Protein AF-A0A1J0RC90-F1 (afdb_monomer)

Organism: NCBI:txid5691

InterPro domains:
  IPR025932 Trypanosome variant surface glycoprotein, B-type, N-terminal domain [PF13206] (17-180)

Sequence (298 aa):
MCGATGSHVFEGQFCKDTTGTSDATKTTTCAKAKNGISIGMDIVCMCTANTHDKCATGASDYTGGSTTIKADAIKAFTNECPGAGAEIELTTAIDEALTAARTAIVYDGTGGADKKIIGKAAGNSCAAATDWCVDYSDYYNKEKGFDQIPWVAHLLEIAKLYKEYTKHLAEKAVIKSQLEALRDRVRIEYTRARPEKNYCQHRHKEKQHLPQKVAAKKMSATNTMSEKTTALKRDAIMMQPLQMAKNVNLKQEQKTQQQQQEMELQEEQQQKNEKIRKRMCVKMIANGKVKHDNIPVL

Radius of gyration: 38.34 Å; Cα contacts (8 Å, |Δi|>4): 286; chains: 1; bounding box: 129×39×102 Å

Mean predicted aligned error: 18.37 Å

Secondary structure (DSSP, 8-state):
---SSTTS-EETTEE--STT-TT-BHHHHT-GGGTTS-HHHHHHHHH--SSS-SS-TT-GGGTT--SBPPTTHHHHHHHTSPPP-S---HHHHHHHHHHHHHHH-EEE-TTSS-EEEEEE-SSS-S-STT-EEEE-GGG-SSS--GGGSHHHHHHHHHHHHHHHHHHHHHHHHHHHHHHHHHHHHHHHHHHS---------------------------------SSTTTTHHHHHHHHHHHHHHHHHHHHHHHHHHHHHHHHHHHHHHHHHHHHHHHHHHHHHHHHHTS--S-----

Solvent-accessible surface area (backbone atoms only — not comparable to full-atom values): 17467 Å² total; per-residue (Å²): 93,43,13,96,55,90,70,26,29,76,52,95,89,44,48,40,44,36,66,93,48,54,70,40,39,39,44,69,67,35,23,64,94,49,42,43,46,20,50,47,58,37,48,44,29,32,27,41,13,44,71,30,48,66,70,68,97,68,34,70,88,30,56,68,21,35,59,46,42,52,55,45,39,36,56,41,54,54,71,61,47,79,74,82,72,81,96,64,60,68,52,59,52,50,54,52,51,52,51,52,53,58,68,54,45,37,79,48,60,92,62,85,49,87,32,37,30,37,76,45,55,92,58,91,52,31,30,52,50,80,13,22,12,36,45,50,38,92,33,51,55,100,90,39,41,77,66,60,28,54,33,46,37,52,50,55,50,50,39,50,53,49,55,54,50,54,50,51,52,53,52,49,54,53,51,52,54,51,50,52,54,48,53,52,51,51,52,50,63,71,69,49,84,72,81,81,79,81,85,80,83,82,88,76,90,81,85,87,83,85,81,91,83,91,84,89,84,82,88,77,91,80,88,86,91,85,72,70,79,67,55,65,58,54,61,60,63,64,54,54,62,59,54,52,53,51,53,51,50,53,54,50,52,52,52,50,52,53,54,49,53,54,49,53,54,50,51,54,50,50,54,50,52,51,53,50,52,52,51,52,54,53,53,52,57,63,60,69,72,72,83,89,80,86,80,82,91,126

pLDDT: mean 72.59, std 19.31, range [28.39, 94.94]

Foldseek 3Di:
DFAPDDQFPDDDPFTRWCVVVAFAFLLRLQPQVNFLRGPLSQLLLQQAAQQAGDDDPFLPVRGRGDRTQHTCSSVSSVVPPDDDDDDDDLLVVLVVVLVVVQVQQDFDCPEPDRWGKHFDDPYDGSNDRHHRMHTPVVQDDPVGDSCSRRVNVVSVVVSVVVVVVVVVVVVVVVV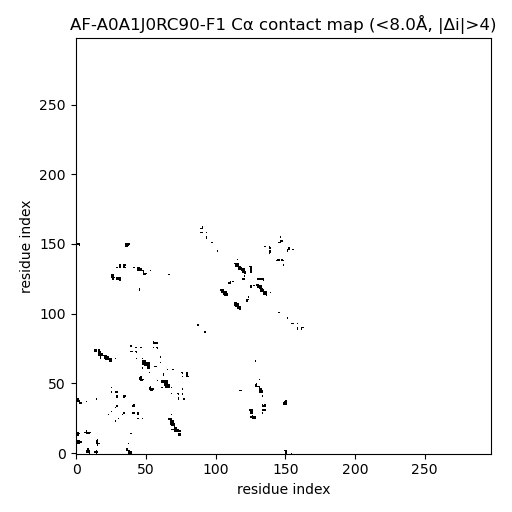VVVVVVVVVVVVCVVPDDDPDPPPDPDDDDDDDDDDDDDDDDDDDDDDDDDPPPVPVVVVVVVPVVVVVVVVVVVVVVVVVVVVVVVVVVVVVVVVVVVVVVVVVVVVVVVVVVPDDDDDDDD

Structure (mmCIF, N/CA/C/O backbone):
data_AF-A0A1J0RC90-F1
#
_entry.id   AF-A0A1J0RC90-F1
#
loop_
_atom_site.group_PDB
_atom_site.id
_atom_site.type_symbol
_atom_site.label_atom_id
_atom_site.label_alt_id
_atom_site.label_comp_id
_atom_site.label_asym_id
_atom_site.label_entity_id
_atom_site.label_seq_id
_atom_site.pdbx_PDB_ins_code
_atom_site.Cartn_x
_atom_site.Cartn_y
_atom_site.Cartn_z
_atom_site.occupancy
_atom_site.B_iso_or_equiv
_atom_site.auth_seq_id
_atom_site.auth_comp_id
_atom_site.auth_asym_id
_atom_site.auth_atom_id
_atom_site.pdbx_PDB_model_num
ATOM 1 N N . MET A 1 1 ? -0.798 -2.573 2.617 1.00 60.41 1 MET A N 1
ATOM 2 C CA . MET A 1 1 ? 0.478 -2.469 1.869 1.00 60.41 1 MET A CA 1
ATOM 3 C C . MET A 1 1 ? 0.677 -3.682 0.978 1.00 60.41 1 MET A C 1
ATOM 5 O O . MET A 1 1 ? 0.887 -3.542 -0.217 1.00 60.41 1 MET A O 1
ATOM 9 N N . CYS A 1 2 ? 0.550 -4.869 1.546 1.00 75.56 2 CYS A N 1
ATOM 10 C CA . CYS A 1 2 ? 0.731 -6.125 0.835 1.00 75.56 2 CYS A CA 1
ATOM 11 C C . CYS A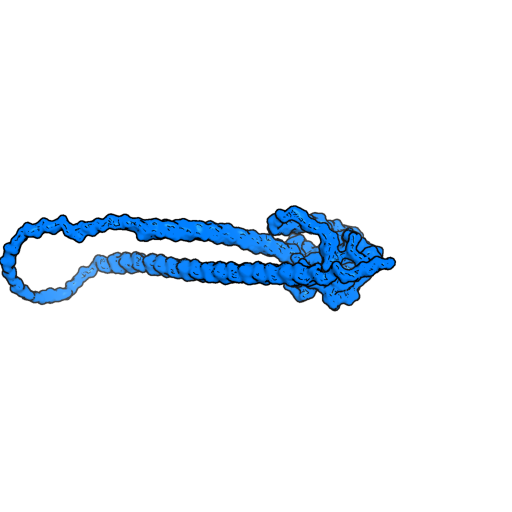 1 2 ? -0.522 -6.481 0.022 1.00 75.56 2 CYS A C 1
ATOM 13 O O . CYS A 1 2 ? -1.620 -6.043 0.369 1.00 75.56 2 CYS A O 1
ATOM 15 N N . GLY A 1 3 ? -0.350 -7.220 -1.071 1.00 65.56 3 GLY A N 1
ATOM 16 C CA . GLY A 1 3 ? -1.455 -7.683 -1.906 1.00 65.56 3 GLY A CA 1
ATOM 17 C C . GLY A 1 3 ? -2.304 -8.739 -1.194 1.00 65.56 3 GLY A C 1
ATOM 18 O O . GLY A 1 3 ? -1.825 -9.460 -0.319 1.00 65.56 3 GLY A O 1
ATOM 19 N N . ALA A 1 4 ? -3.575 -8.851 -1.578 1.00 63.28 4 ALA A N 1
ATOM 20 C CA . ALA A 1 4 ? -4.544 -9.700 -0.881 1.00 63.28 4 ALA A CA 1
ATOM 21 C C . ALA A 1 4 ? -4.377 -11.216 -1.100 1.00 63.28 4 ALA A C 1
ATOM 23 O O . ALA A 1 4 ? -5.029 -11.996 -0.410 1.00 63.28 4 ALA A O 1
ATOM 24 N N . THR A 1 5 ? -3.544 -11.668 -2.047 1.00 61.66 5 THR A N 1
ATOM 25 C CA . THR A 1 5 ? -3.442 -13.099 -2.388 1.00 61.66 5 THR A CA 1
ATOM 26 C C . THR A 1 5 ? -2.007 -13.589 -2.599 1.00 61.66 5 THR A C 1
ATOM 28 O O . THR A 1 5 ? -1.161 -12.892 -3.160 1.00 61.66 5 THR A O 1
ATOM 31 N N . GLY A 1 6 ? -1.763 -14.828 -2.144 1.00 66.06 6 GLY A N 1
ATOM 32 C CA . GLY A 1 6 ? -0.668 -15.738 -2.513 1.00 66.06 6 GLY A CA 1
ATOM 33 C C . GLY A 1 6 ? 0.766 -15.203 -2.446 1.00 66.06 6 GLY A C 1
ATOM 34 O O . GLY A 1 6 ? 1.529 -15.540 -1.538 1.00 66.06 6 GLY A O 1
ATOM 35 N N . SER A 1 7 ? 1.160 -14.450 -3.471 1.00 65.81 7 SER A N 1
ATOM 36 C CA . SER A 1 7 ? 2.552 -14.077 -3.754 1.00 65.81 7 SER A CA 1
ATOM 37 C C . SER A 1 7 ? 2.988 -12.766 -3.110 1.00 65.81 7 SER A C 1
ATOM 39 O O . SER A 1 7 ? 4.178 -12.487 -3.089 1.00 65.81 7 SER A O 1
ATOM 41 N N . HIS A 1 8 ? 2.053 -11.973 -2.581 1.00 69.50 8 HIS A N 1
ATOM 42 C CA . HIS A 1 8 ? 2.354 -10.637 -2.056 1.00 69.50 8 HIS A CA 1
ATOM 43 C C . HIS A 1 8 ? 1.667 -10.347 -0.721 1.00 69.50 8 HIS A C 1
ATOM 45 O O . HIS A 1 8 ? 1.461 -9.181 -0.412 1.00 69.50 8 HIS A O 1
ATOM 51 N N . VAL A 1 9 ? 1.276 -11.376 0.038 1.00 76.31 9 VAL A N 1
ATOM 52 C CA . VAL A 1 9 ? 0.610 -11.253 1.352 1.00 76.31 9 VAL A CA 1
ATOM 53 C C . VAL A 1 9 ? 1.536 -10.657 2.412 1.00 76.31 9 VAL A C 1
ATOM 55 O O . VAL A 1 9 ? 2.730 -10.549 2.195 1.00 76.31 9 VAL A O 1
ATOM 58 N N . PHE A 1 10 ? 1.019 -10.240 3.563 1.00 75.19 10 PHE A N 1
ATOM 59 C CA . PHE A 1 10 ? 1.863 -9.750 4.658 1.00 75.19 10 PHE A CA 1
ATOM 60 C C . PHE A 1 10 ? 2.590 -10.906 5.370 1.00 75.19 10 PHE A C 1
ATOM 62 O O . PHE A 1 10 ? 1.945 -11.866 5.790 1.00 75.19 10 PHE A O 1
ATOM 69 N N . GLU A 1 11 ? 3.910 -10.799 5.542 1.00 73.81 11 GLU A N 1
ATOM 70 C CA . GLU A 1 11 ? 4.769 -11.766 6.238 1.00 73.81 11 GLU A CA 1
ATOM 71 C C . GLU A 1 11 ? 5.552 -11.063 7.362 1.00 73.81 11 GLU A C 1
ATOM 73 O O . GLU A 1 11 ? 6.689 -10.611 7.215 1.00 73.81 11 GLU A O 1
ATOM 78 N N . GLY A 1 12 ? 4.916 -10.962 8.531 1.00 72.88 12 GLY A N 1
ATOM 79 C CA . GLY A 1 12 ? 5.549 -10.484 9.761 1.00 72.88 12 GLY A CA 1
ATOM 80 C C . GLY A 1 12 ? 5.740 -8.970 9.819 1.00 72.88 12 GLY A C 1
ATOM 81 O O . GLY A 1 12 ? 4.979 -8.300 10.504 1.00 72.88 12 GLY A O 1
ATOM 82 N N . GLN A 1 13 ? 6.777 -8.445 9.167 1.00 65.62 13 GLN A N 1
ATOM 83 C CA . GLN A 1 13 ? 7.100 -7.009 9.154 1.00 65.62 13 GLN A CA 1
ATOM 84 C C . GLN A 1 13 ? 7.002 -6.402 7.750 1.00 65.62 13 GLN A C 1
ATOM 86 O O . GLN A 1 13 ? 6.762 -5.204 7.613 1.00 65.62 13 GLN A O 1
ATOM 91 N N . PHE A 1 14 ? 7.133 -7.228 6.712 1.00 70.31 14 PHE A N 1
ATOM 92 C CA . PHE A 1 14 ? 7.148 -6.802 5.318 1.00 70.31 14 PHE A CA 1
ATOM 93 C C . PHE A 1 14 ? 6.065 -7.525 4.523 1.00 70.31 14 PHE A C 1
ATOM 95 O O . PHE A 1 14 ? 5.421 -8.463 4.999 1.00 70.31 14 PHE A O 1
ATOM 102 N N . CYS A 1 15 ? 5.852 -7.083 3.289 1.00 79.31 15 CYS A N 1
ATOM 103 C CA . CYS A 1 15 ? 5.142 -7.914 2.330 1.00 79.31 15 CYS A CA 1
ATOM 104 C C . CYS A 1 15 ? 6.011 -9.100 1.950 1.00 79.31 15 CYS A C 1
ATOM 106 O O . CYS A 1 15 ? 7.231 -8.966 1.901 1.00 79.31 15 CYS A O 1
ATOM 108 N N . LYS A 1 16 ? 5.362 -10.232 1.677 1.00 81.44 16 LYS A N 1
ATOM 109 C CA . LYS A 1 16 ? 5.974 -11.419 1.106 1.00 81.44 16 LYS A CA 1
ATOM 110 C C . LYS A 1 16 ? 6.854 -10.973 -0.042 1.00 81.44 16 LYS A C 1
ATOM 112 O O . LYS A 1 16 ? 6.379 -10.331 -0.986 1.00 81.44 16 LYS A O 1
ATOM 117 N N . ASP A 1 17 ? 8.132 -11.251 0.136 1.00 80.12 17 ASP A N 1
ATOM 118 C CA . ASP A 1 17 ? 9.165 -10.681 -0.697 1.00 80.12 17 ASP A CA 1
ATOM 119 C C . ASP A 1 17 ? 9.323 -11.480 -1.994 1.00 80.12 17 ASP A C 1
ATOM 121 O O . ASP A 1 17 ? 8.634 -12.469 -2.253 1.00 80.12 17 ASP A O 1
ATOM 125 N N . THR A 1 18 ? 10.258 -11.050 -2.826 1.00 74.81 18 THR A N 1
ATOM 126 C CA . THR A 1 18 ? 10.594 -11.659 -4.112 1.00 74.81 18 THR A CA 1
ATOM 127 C C . THR A 1 18 ? 11.443 -12.931 -3.966 1.00 74.81 18 THR A C 1
ATOM 129 O O . THR A 1 18 ? 11.979 -13.446 -4.954 1.00 74.81 18 THR A O 1
ATOM 132 N N . THR A 1 19 ? 11.571 -13.482 -2.756 1.00 68.38 19 THR A N 1
ATOM 133 C CA . THR A 1 19 ? 12.317 -14.713 -2.471 1.00 68.38 19 THR A CA 1
ATOM 134 C C . THR A 1 19 ? 11.737 -15.891 -3.275 1.00 68.38 19 THR A C 1
ATOM 136 O O . THR A 1 19 ? 10.543 -16.177 -3.220 1.00 68.38 19 THR A O 1
ATOM 139 N N . GLY A 1 20 ? 12.572 -16.570 -4.072 1.00 61.50 20 GLY A N 1
ATOM 140 C CA . GLY A 1 20 ? 12.140 -17.642 -4.988 1.00 61.50 20 GLY A CA 1
ATOM 141 C C . GLY A 1 20 ? 11.591 -17.165 -6.343 1.00 61.50 20 GLY A C 1
ATOM 142 O O . GLY A 1 20 ? 11.307 -17.988 -7.208 1.00 61.50 20 GLY A O 1
ATOM 143 N N . THR A 1 21 ? 11.494 -15.848 -6.550 1.00 60.44 21 THR A N 1
ATOM 144 C CA . THR A 1 21 ? 11.281 -15.204 -7.864 1.00 60.44 21 THR A CA 1
ATOM 145 C C . THR A 1 21 ? 12.534 -14.479 -8.371 1.00 60.44 21 THR A C 1
ATOM 147 O O . THR A 1 21 ? 12.461 -13.711 -9.331 1.00 60.44 21 THR A O 1
ATOM 150 N N . SER A 1 22 ? 13.683 -14.719 -7.724 1.00 53.84 22 SER A N 1
ATOM 151 C CA . SER A 1 22 ? 14.995 -14.211 -8.131 1.00 53.84 22 SER A CA 1
ATOM 152 C C . SER A 1 22 ? 15.239 -14.520 -9.608 1.00 53.84 22 SER A C 1
ATOM 154 O O . SER A 1 22 ? 15.029 -15.653 -10.032 1.00 53.84 22 SER A O 1
ATOM 156 N N . ASP A 1 23 ? 15.650 -13.504 -10.367 1.00 56.94 23 ASP A N 1
ATOM 157 C CA . ASP A 1 23 ? 15.872 -13.527 -11.825 1.00 56.94 23 ASP A CA 1
ATOM 158 C C . ASP A 1 23 ? 14.629 -13.347 -12.708 1.00 56.94 23 ASP A C 1
ATOM 160 O O . ASP A 1 23 ? 14.721 -13.409 -13.937 1.00 56.94 23 ASP A O 1
ATOM 164 N N . ALA A 1 24 ? 13.477 -12.998 -12.127 1.00 71.00 24 ALA A N 1
ATOM 165 C CA . ALA A 1 24 ? 12.371 -12.473 -12.917 1.00 71.00 24 ALA A CA 1
ATOM 166 C C . ALA A 1 24 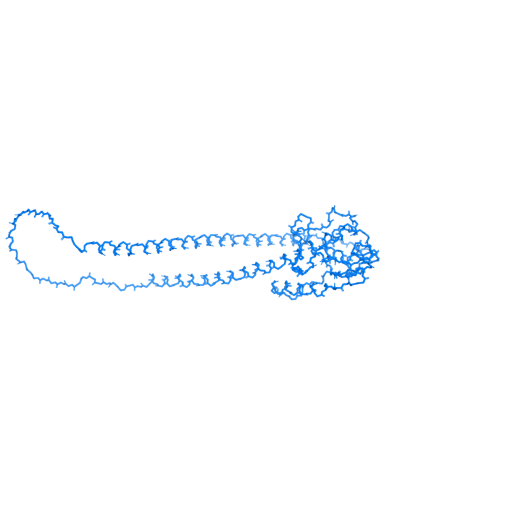? 12.780 -11.149 -13.589 1.00 71.00 24 ALA A C 1
ATOM 168 O O . ALA A 1 24 ? 13.282 -10.216 -12.948 1.00 71.00 24 ALA A O 1
ATOM 169 N N . THR A 1 25 ? 12.574 -11.057 -14.904 1.00 83.50 25 THR A N 1
ATOM 170 C CA . THR A 1 25 ? 12.875 -9.836 -15.657 1.00 83.50 25 THR A CA 1
ATOM 171 C C . THR A 1 25 ? 11.963 -8.704 -15.204 1.00 83.50 25 THR A C 1
ATOM 173 O O . THR A 1 25 ? 10.772 -8.919 -14.959 1.00 83.50 25 THR A O 1
ATOM 176 N N . LYS A 1 26 ? 12.489 -7.472 -15.167 1.00 81.31 26 LYS A N 1
ATOM 177 C CA . LYS A 1 26 ? 11.675 -6.282 -14.876 1.00 81.31 26 LYS A CA 1
ATOM 178 C C . LYS A 1 26 ? 10.423 -6.224 -15.755 1.00 81.31 26 LYS A C 1
ATOM 180 O O . LYS A 1 26 ? 9.342 -5.921 -15.269 1.00 81.31 26 LYS A O 1
ATOM 185 N N . THR A 1 27 ? 10.551 -6.584 -17.029 1.00 83.56 27 THR A N 1
ATOM 186 C CA . THR A 1 27 ? 9.444 -6.602 -17.991 1.00 83.56 27 THR A CA 1
ATOM 187 C C . THR A 1 27 ? 8.286 -7.497 -17.554 1.00 83.56 27 THR A C 1
ATOM 189 O O . THR A 1 27 ? 7.134 -7.132 -17.765 1.00 83.56 27 THR A O 1
ATOM 192 N N . THR A 1 28 ? 8.570 -8.641 -16.928 1.00 85.19 28 THR A N 1
ATOM 193 C CA . THR A 1 28 ? 7.534 -9.572 -16.454 1.00 85.19 28 THR A CA 1
ATOM 194 C C . THR A 1 28 ? 6.965 -9.123 -15.114 1.00 85.19 28 THR A C 1
ATOM 196 O O . THR A 1 28 ? 5.749 -9.119 -14.920 1.00 85.19 28 THR A O 1
ATOM 199 N N . THR A 1 29 ? 7.839 -8.726 -14.190 1.00 84.50 29 THR A N 1
ATOM 200 C CA . THR A 1 29 ? 7.449 -8.375 -12.820 1.00 84.50 29 THR A CA 1
ATOM 201 C C . THR A 1 29 ? 6.702 -7.045 -12.744 1.00 84.50 29 THR A C 1
ATOM 203 O O . THR A 1 29 ? 5.750 -6.924 -11.980 1.00 84.50 29 THR A O 1
ATOM 206 N N . CYS A 1 30 ? 7.085 -6.084 -13.585 1.00 86.69 30 CYS A N 1
ATOM 207 C CA . CYS A 1 30 ? 6.501 -4.744 -13.690 1.00 86.69 30 CYS A CA 1
ATOM 208 C C . CYS A 1 30 ? 5.596 -4.598 -14.919 1.00 86.69 30 CYS A C 1
ATOM 210 O O . CYS A 1 30 ? 5.387 -3.499 -15.442 1.00 86.69 30 CYS A O 1
ATOM 212 N N . ALA A 1 31 ? 5.091 -5.724 -15.430 1.00 86.81 31 ALA A N 1
ATOM 213 C CA . ALA A 1 31 ? 4.088 -5.719 -16.478 1.00 86.81 31 ALA A CA 1
ATOM 214 C C . ALA A 1 31 ? 2.820 -5.015 -15.980 1.00 86.81 31 ALA A C 1
ATOM 216 O O . ALA A 1 31 ? 2.427 -5.164 -14.825 1.00 86.81 31 ALA A O 1
ATOM 217 N N . LYS A 1 32 ? 2.120 -4.326 -16.884 1.00 87.19 32 LYS A N 1
ATOM 218 C CA . LYS A 1 32 ? 0.915 -3.541 -16.570 1.00 87.19 32 LYS A CA 1
ATOM 219 C C . LYS A 1 32 ? -0.114 -4.300 -15.718 1.00 87.19 32 LYS A C 1
ATOM 221 O O . LYS A 1 32 ? -0.621 -3.762 -14.745 1.00 87.19 32 LYS A O 1
ATOM 226 N N . ALA A 1 33 ? -0.340 -5.580 -16.018 1.00 87.56 33 ALA A N 1
ATOM 227 C CA . ALA A 1 33 ? -1.282 -6.440 -15.295 1.00 87.56 33 ALA A CA 1
ATOM 228 C C . ALA A 1 33 ? -0.889 -6.760 -13.834 1.00 87.56 33 ALA A C 1
ATOM 230 O O . ALA A 1 33 ? -1.667 -7.391 -13.122 1.00 87.56 33 ALA A O 1
ATOM 231 N N . LYS A 1 34 ? 0.326 -6.404 -13.398 1.00 88.00 34 LYS A N 1
ATOM 232 C CA . LYS A 1 34 ? 0.825 -6.604 -12.028 1.00 88.00 34 LYS A CA 1
ATOM 233 C C . LYS A 1 34 ? 0.803 -5.326 -11.189 1.00 88.00 34 LYS A C 1
ATOM 235 O O . LYS A 1 34 ? 0.786 -5.419 -9.963 1.00 88.00 34 LYS A O 1
ATOM 240 N N . ASN A 1 35 ? 0.745 -4.169 -11.840 1.00 90.44 35 ASN A N 1
ATOM 241 C CA . ASN A 1 35 ? 0.736 -2.867 -11.189 1.00 90.44 35 ASN A CA 1
ATOM 242 C C . ASN A 1 35 ? -0.531 -2.681 -10.344 1.00 90.44 35 ASN A C 1
ATOM 244 O O . ASN A 1 35 ? -1.637 -3.033 -10.767 1.00 90.44 35 ASN A O 1
ATOM 248 N N . GLY A 1 36 ? -0.388 -2.117 -9.146 1.00 90.31 36 GLY A N 1
ATOM 249 C CA . GLY A 1 36 ? -1.513 -1.834 -8.253 1.00 90.31 36 GLY A CA 1
ATOM 250 C C . GLY A 1 36 ? -1.979 -3.007 -7.395 1.00 90.31 36 GLY A C 1
ATOM 251 O O . GLY A 1 36 ? -2.779 -2.806 -6.480 1.00 90.31 36 GLY A O 1
ATOM 252 N N . ILE A 1 37 ? -1.465 -4.221 -7.623 1.00 89.06 37 ILE A N 1
ATOM 253 C CA . ILE A 1 37 ? -1.804 -5.392 -6.800 1.00 89.06 37 ILE A CA 1
ATOM 254 C C . ILE A 1 37 ? -1.129 -5.313 -5.422 1.00 89.06 37 ILE A C 1
ATOM 256 O O . ILE A 1 37 ? -1.722 -5.723 -4.425 1.00 89.06 37 ILE A O 1
ATOM 260 N N . SER A 1 38 ? 0.103 -4.800 -5.349 1.00 87.69 38 SER A N 1
ATOM 261 C CA . SER A 1 38 ? 0.871 -4.692 -4.103 1.00 87.69 38 SER A CA 1
ATOM 262 C C . SER A 1 38 ? 1.753 -3.452 -4.121 1.00 87.69 38 SER A C 1
ATOM 264 O O . SER A 1 38 ? 2.554 -3.288 -5.040 1.00 87.69 38 SER A O 1
ATOM 266 N N . ILE A 1 39 ? 1.680 -2.637 -3.062 1.00 89.31 39 ILE A N 1
ATOM 267 C CA . ILE A 1 39 ? 2.494 -1.418 -2.963 1.00 89.31 39 ILE A CA 1
ATOM 268 C C . ILE A 1 39 ? 3.990 -1.748 -2.922 1.00 89.31 39 ILE A C 1
ATOM 270 O O . ILE A 1 39 ? 4.802 -1.003 -3.453 1.00 89.31 39 ILE A O 1
ATOM 274 N N . GLY A 1 40 ? 4.360 -2.889 -2.326 1.00 88.25 40 GLY A N 1
ATOM 275 C CA . GLY A 1 40 ? 5.757 -3.310 -2.233 1.00 88.25 40 GLY A CA 1
ATOM 276 C C . GLY A 1 40 ? 6.347 -3.610 -3.610 1.00 88.25 40 GLY A C 1
ATOM 277 O O . GLY A 1 40 ? 7.459 -3.189 -3.911 1.00 88.25 40 GLY A O 1
ATOM 278 N N . MET A 1 41 ? 5.574 -4.272 -4.476 1.00 87.50 41 MET A N 1
ATOM 279 C CA . MET A 1 41 ? 5.987 -4.524 -5.859 1.00 87.50 41 MET A CA 1
ATOM 280 C C . MET A 1 41 ? 5.978 -3.252 -6.703 1.00 87.50 41 MET A C 1
ATOM 282 O O . MET A 1 41 ? 6.894 -3.047 -7.495 1.00 87.50 41 MET A O 1
ATOM 286 N N . ASP A 1 42 ? 4.989 -2.380 -6.503 1.00 91.38 42 ASP A N 1
ATOM 287 C CA . ASP A 1 42 ? 4.931 -1.082 -7.176 1.00 91.38 42 ASP A CA 1
ATOM 288 C C . ASP A 1 42 ? 6.177 -0.233 -6.833 1.00 91.38 42 ASP A C 1
ATOM 290 O O . ASP A 1 42 ? 6.791 0.349 -7.729 1.00 91.38 42 ASP A O 1
ATOM 294 N N . ILE A 1 43 ? 6.634 -0.240 -5.571 1.00 89.94 43 ILE A N 1
ATOM 295 C CA . ILE A 1 43 ? 7.900 0.392 -5.150 1.00 89.94 43 ILE A CA 1
ATOM 296 C C . ILE A 1 43 ? 9.089 -0.233 -5.887 1.00 89.94 43 ILE A C 1
ATOM 298 O O . ILE A 1 43 ? 9.874 0.492 -6.494 1.00 89.94 43 ILE A O 1
ATOM 302 N N . VAL A 1 44 ? 9.207 -1.565 -5.909 1.00 88.62 44 VAL A N 1
ATOM 303 C CA . VAL A 1 44 ? 10.288 -2.258 -6.638 1.00 88.62 44 VAL A CA 1
ATOM 304 C C . VAL A 1 44 ? 10.336 -1.820 -8.109 1.00 88.62 44 VAL A C 1
ATOM 306 O O . VAL A 1 44 ? 11.412 -1.531 -8.635 1.00 88.62 44 VAL A O 1
ATOM 309 N N . CYS A 1 45 ? 9.181 -1.716 -8.767 1.00 88.69 45 CYS A N 1
ATOM 310 C CA . CYS A 1 45 ? 9.072 -1.310 -10.169 1.00 88.69 45 CYS A CA 1
ATOM 311 C C . CYS A 1 45 ? 9.409 0.162 -10.422 1.00 88.69 45 CYS A C 1
ATOM 313 O O . CYS A 1 45 ? 9.999 0.490 -11.454 1.00 88.69 45 CYS A O 1
ATOM 315 N N . MET A 1 46 ? 9.074 1.037 -9.475 1.00 89.94 46 MET A N 1
ATOM 316 C CA . MET A 1 46 ? 9.427 2.453 -9.514 1.00 89.94 46 MET A CA 1
ATOM 317 C C . MET A 1 46 ? 10.909 2.699 -9.212 1.00 89.94 46 MET A C 1
ATOM 319 O O . MET A 1 46 ? 11.470 3.676 -9.692 1.00 89.94 46 MET A O 1
ATOM 323 N N . CYS A 1 47 ? 11.554 1.834 -8.431 1.00 87.50 47 CYS A N 1
ATOM 324 C CA . CYS A 1 47 ? 12.928 2.053 -7.983 1.00 87.50 47 CYS A CA 1
ATOM 325 C C . CYS A 1 47 ? 13.982 1.328 -8.827 1.00 87.50 47 CYS A C 1
ATOM 327 O O . CYS A 1 47 ? 15.152 1.709 -8.788 1.00 87.50 47 CYS A O 1
ATOM 329 N N . THR A 1 48 ? 13.589 0.321 -9.610 1.00 85.81 48 THR A N 1
ATOM 330 C CA . THR A 1 48 ? 14.507 -0.481 -10.433 1.00 85.81 48 THR A CA 1
ATOM 331 C C . THR A 1 48 ? 14.623 0.067 -11.857 1.00 85.81 48 THR A C 1
ATOM 333 O O . THR A 1 48 ? 13.624 0.162 -12.565 1.00 85.81 48 THR A O 1
ATOM 336 N N . ALA A 1 49 ? 15.848 0.323 -12.321 1.00 82.50 49 ALA A N 1
ATOM 337 C CA . ALA A 1 49 ? 16.175 0.562 -13.730 1.00 82.50 49 ALA A CA 1
ATOM 338 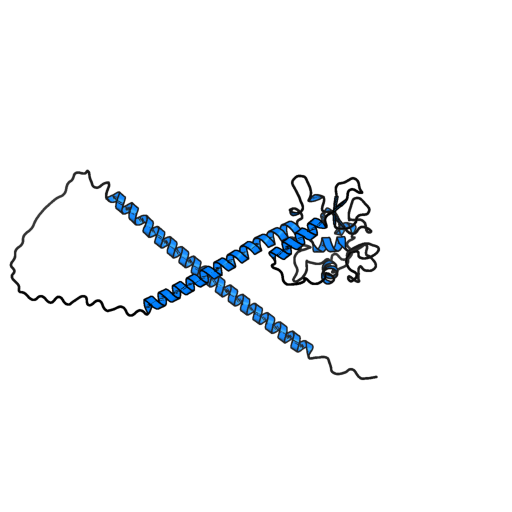C C . ALA A 1 49 ? 17.560 -0.015 -14.073 1.00 82.50 49 ALA A C 1
ATOM 340 O O . ALA A 1 49 ? 18.355 -0.314 -13.187 1.00 82.50 49 ALA A O 1
ATOM 341 N N . ASN A 1 50 ? 17.874 -0.158 -15.362 1.00 80.56 50 ASN A N 1
ATOM 342 C CA . ASN A 1 50 ? 19.098 -0.815 -15.840 1.00 80.56 50 ASN A CA 1
ATOM 343 C C . ASN A 1 50 ? 20.407 -0.039 -15.626 1.00 80.56 50 ASN A C 1
ATOM 345 O O . ASN A 1 50 ? 21.466 -0.634 -15.777 1.00 80.56 50 ASN A O 1
ATOM 349 N N . THR A 1 51 ? 20.349 1.263 -15.342 1.00 71.50 51 THR A N 1
ATOM 350 C CA . THR A 1 51 ? 21.549 2.109 -15.242 1.00 71.50 51 THR A CA 1
ATOM 351 C C . THR A 1 51 ? 21.873 2.522 -13.817 1.00 71.50 51 THR A C 1
ATOM 353 O O . THR A 1 51 ? 23.049 2.618 -13.526 1.00 71.50 51 THR A O 1
ATOM 356 N N . HIS A 1 52 ? 20.872 2.718 -12.948 1.00 71.00 52 HIS A N 1
ATOM 357 C CA . HIS A 1 52 ? 20.982 2.975 -11.500 1.00 71.00 52 HIS A CA 1
ATOM 358 C C . HIS A 1 52 ? 19.597 2.792 -10.853 1.00 71.00 52 HIS A C 1
ATOM 360 O O . HIS A 1 52 ? 18.589 2.903 -11.566 1.00 71.00 52 HIS A O 1
ATOM 366 N N . ASP A 1 53 ? 19.531 2.597 -9.532 1.00 70.88 53 ASP A N 1
ATOM 367 C CA . ASP A 1 53 ? 18.285 2.799 -8.784 1.00 70.88 53 ASP A CA 1
ATOM 368 C C . ASP A 1 53 ? 17.777 4.251 -8.932 1.00 70.88 53 ASP A C 1
ATOM 370 O O . ASP A 1 53 ? 18.517 5.168 -9.309 1.00 70.88 53 ASP A O 1
ATOM 374 N N . LYS A 1 54 ? 16.461 4.440 -8.783 1.00 82.12 54 LYS A N 1
ATOM 375 C CA . LYS A 1 54 ? 15.779 5.725 -9.058 1.00 82.12 54 LYS A CA 1
ATOM 376 C C . LYS A 1 54 ? 15.032 6.309 -7.866 1.00 82.12 54 LYS A C 1
ATOM 378 O O . LYS A 1 54 ? 14.437 7.374 -7.990 1.00 82.12 54 LYS A O 1
ATOM 383 N N . CYS A 1 55 ? 15.074 5.618 -6.733 1.00 79.75 55 CYS A N 1
ATOM 384 C CA . CYS A 1 55 ? 14.466 6.063 -5.488 1.00 79.75 55 CYS A CA 1
ATOM 385 C C . CYS A 1 55 ? 15.543 6.653 -4.569 1.00 79.75 55 CYS A C 1
ATOM 387 O O . CYS A 1 55 ? 15.969 7.781 -4.796 1.00 79.75 55 CYS A O 1
ATOM 389 N N . ALA A 1 56 ? 16.010 5.913 -3.564 1.00 66.19 56 ALA A N 1
ATOM 390 C CA . ALA A 1 56 ? 17.085 6.343 -2.676 1.00 66.19 56 ALA A CA 1
ATOM 391 C C . ALA A 1 56 ? 18.337 5.482 -2.884 1.00 66.19 56 ALA A C 1
ATOM 393 O O . ALA A 1 56 ? 18.233 4.264 -3.042 1.00 66.19 56 ALA A O 1
ATOM 394 N N . THR A 1 57 ? 19.510 6.115 -2.824 1.00 63.84 57 THR A N 1
ATOM 395 C CA . THR A 1 57 ? 20.804 5.427 -2.785 1.00 63.84 57 THR A CA 1
ATOM 396 C C . THR A 1 57 ? 20.908 4.650 -1.476 1.00 63.84 57 THR A C 1
ATOM 398 O O . THR A 1 57 ? 21.077 5.265 -0.425 1.00 63.84 57 THR A O 1
ATOM 401 N N . GLY A 1 58 ? 20.802 3.324 -1.523 1.00 58.62 58 GLY A N 1
ATOM 402 C CA . GLY A 1 58 ? 20.909 2.503 -0.310 1.00 58.62 58 GLY A CA 1
ATOM 403 C C . GLY A 1 58 ? 20.569 1.028 -0.502 1.00 58.62 58 GLY A C 1
ATOM 404 O O . GLY A 1 58 ? 21.190 0.165 0.114 1.00 58.62 58 GLY A O 1
ATOM 405 N N . ALA A 1 59 ? 19.700 0.708 -1.467 1.00 74.25 59 ALA A N 1
ATOM 406 C CA . ALA A 1 59 ? 19.515 -0.665 -1.921 1.00 74.25 59 ALA A CA 1
ATOM 407 C C . ALA A 1 59 ? 20.737 -1.090 -2.760 1.00 74.25 59 ALA A C 1
ATOM 409 O O . ALA A 1 59 ? 20.713 -1.016 -3.988 1.00 74.25 59 ALA A O 1
ATOM 410 N N . SER A 1 60 ? 21.819 -1.504 -2.089 1.00 71.06 60 SER A N 1
ATOM 411 C CA . SER A 1 60 ? 23.153 -1.748 -2.673 1.00 71.06 60 SER A CA 1
ATOM 412 C C . SER A 1 60 ? 23.133 -2.608 -3.937 1.00 71.06 60 SER A C 1
ATOM 414 O O . SER A 1 60 ? 23.877 -2.353 -4.883 1.00 71.06 60 SER A O 1
ATOM 416 N N . ASP A 1 61 ? 22.236 -3.591 -3.980 1.00 75.19 61 ASP A N 1
ATOM 417 C CA . ASP A 1 61 ? 22.101 -4.537 -5.092 1.00 75.19 61 ASP A CA 1
ATOM 418 C C . ASP A 1 61 ? 21.494 -3.909 -6.360 1.00 75.19 61 ASP A C 1
ATOM 420 O O . ASP A 1 61 ? 21.508 -4.522 -7.430 1.00 75.19 61 ASP A O 1
ATOM 424 N N . TYR A 1 62 ? 20.976 -2.683 -6.253 1.00 80.56 62 TYR A N 1
ATOM 425 C CA . TYR A 1 62 ? 20.370 -1.905 -7.333 1.00 80.56 62 TYR A CA 1
ATOM 426 C C . TYR A 1 62 ? 21.140 -0.622 -7.667 1.00 80.56 62 TYR A C 1
ATOM 428 O O . TYR A 1 62 ? 20.849 0.007 -8.685 1.00 80.56 62 TYR A O 1
ATOM 436 N N . THR A 1 63 ? 22.167 -0.261 -6.892 1.00 76.38 63 THR A N 1
ATOM 437 C CA . THR A 1 63 ? 22.930 0.986 -7.078 1.00 76.38 63 THR A CA 1
ATOM 438 C C . THR A 1 63 ? 23.599 1.082 -8.453 1.00 76.38 63 THR A C 1
ATOM 440 O O . THR A 1 63 ? 23.661 2.164 -9.032 1.00 76.38 63 THR A O 1
ATOM 443 N N . GLY A 1 64 ? 24.046 -0.038 -9.030 1.00 71.50 64 GLY A N 1
ATOM 444 C CA . GLY A 1 64 ? 24.588 -0.102 -10.400 1.00 71.50 64 GLY A CA 1
ATOM 445 C C . GLY A 1 64 ? 23.540 -0.276 -11.507 1.00 71.50 64 GLY A C 1
ATOM 446 O O . GLY A 1 64 ? 23.901 -0.417 -12.672 1.00 71.50 64 GLY A O 1
ATOM 447 N N . GLY A 1 65 ? 22.255 -0.304 -11.148 1.00 77.25 65 GLY A N 1
ATOM 448 C CA . GLY A 1 65 ? 21.162 -0.702 -12.023 1.00 77.25 65 GLY A CA 1
ATOM 449 C C . GLY A 1 65 ? 21.000 -2.222 -12.127 1.00 77.25 65 GLY A C 1
ATOM 450 O O . GLY A 1 65 ? 21.935 -2.997 -11.935 1.00 77.25 65 GLY A O 1
ATOM 451 N N . SER A 1 66 ? 19.780 -2.666 -12.426 1.00 77.12 66 SER A N 1
ATOM 452 C CA . SER A 1 66 ? 19.462 -4.082 -12.622 1.00 77.12 66 SER A CA 1
ATOM 453 C C . SER A 1 66 ? 18.370 -4.259 -13.673 1.00 77.12 66 SER A C 1
ATOM 455 O O . SER A 1 66 ? 17.380 -3.529 -13.705 1.00 77.12 66 SER A O 1
ATOM 457 N N . THR A 1 67 ? 18.538 -5.255 -14.544 1.00 77.44 67 THR A N 1
ATOM 458 C CA . THR A 1 67 ? 17.507 -5.694 -15.502 1.00 77.44 67 THR A CA 1
ATOM 459 C C . THR A 1 67 ? 16.582 -6.767 -14.915 1.00 77.44 67 THR A C 1
ATOM 461 O O . THR A 1 67 ? 15.512 -7.040 -15.472 1.00 77.44 67 THR A O 1
ATOM 464 N N . THR A 1 68 ? 16.971 -7.357 -13.781 1.00 83.44 68 THR A N 1
ATOM 465 C CA . THR A 1 68 ? 16.208 -8.370 -13.045 1.00 83.44 68 THR A CA 1
ATOM 466 C C . THR A 1 68 ? 15.799 -7.869 -11.668 1.00 83.44 68 THR A C 1
ATOM 468 O O . THR A 1 68 ? 16.445 -6.996 -11.084 1.00 83.44 68 THR A O 1
ATOM 471 N N . ILE A 1 69 ? 14.722 -8.442 -11.139 1.00 85.00 69 ILE A N 1
ATOM 472 C CA . ILE A 1 69 ? 14.338 -8.244 -9.746 1.00 85.00 69 ILE A CA 1
ATOM 473 C C . ILE A 1 69 ? 15.146 -9.220 -8.887 1.00 85.00 69 ILE A C 1
ATOM 475 O O . ILE A 1 69 ? 15.117 -10.436 -9.096 1.00 85.00 69 ILE A O 1
ATOM 479 N N . LYS A 1 70 ? 15.921 -8.669 -7.953 1.00 84.56 70 LYS A N 1
ATOM 480 C CA . LYS A 1 70 ? 16.721 -9.418 -6.981 1.00 84.56 70 LYS A CA 1
ATOM 481 C C . LYS A 1 70 ? 15.826 -10.035 -5.909 1.00 84.56 70 LYS A C 1
ATOM 483 O O . LYS A 1 70 ? 14.676 -9.626 -5.738 1.00 84.56 70 LYS A O 1
ATOM 488 N N . ALA A 1 71 ? 16.354 -11.027 -5.201 1.00 84.06 71 ALA A 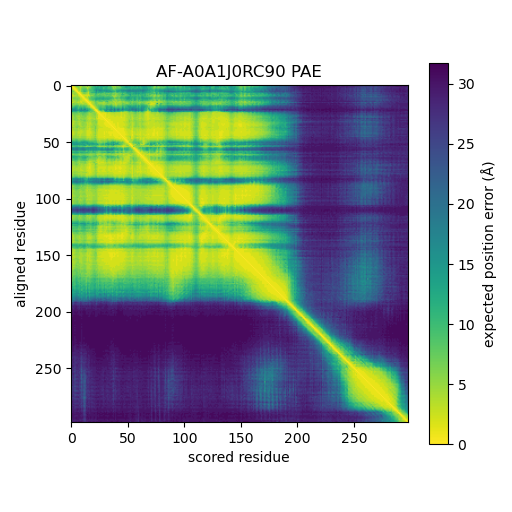N 1
ATOM 489 C CA . ALA A 1 71 ? 15.721 -11.508 -3.980 1.00 84.06 71 ALA A CA 1
ATOM 490 C C . ALA A 1 71 ? 15.647 -10.374 -2.947 1.00 84.06 71 ALA A C 1
ATOM 492 O O . ALA A 1 71 ? 16.472 -9.463 -2.966 1.00 84.06 71 ALA A O 1
ATOM 493 N N . ASP A 1 72 ? 14.656 -10.446 -2.066 1.00 85.00 72 ASP A N 1
ATOM 494 C CA . ASP A 1 72 ? 14.459 -9.508 -0.960 1.00 85.00 72 ASP A CA 1
ATOM 495 C C . ASP A 1 72 ? 14.337 -8.029 -1.395 1.00 85.00 72 ASP A C 1
ATOM 497 O O . ASP A 1 72 ? 14.688 -7.105 -0.658 1.00 85.00 72 ASP A O 1
ATOM 501 N N . ALA A 1 73 ? 13.857 -7.790 -2.622 1.00 86.31 73 ALA A N 1
ATOM 502 C CA . ALA A 1 73 ? 13.793 -6.461 -3.223 1.00 86.31 73 ALA A CA 1
ATOM 503 C C . ALA A 1 73 ? 12.857 -5.520 -2.459 1.00 86.31 73 ALA A C 1
ATOM 505 O O . ALA A 1 73 ? 13.168 -4.339 -2.294 1.00 86.31 73 ALA A O 1
ATOM 506 N N . ILE A 1 74 ? 11.713 -6.034 -1.992 1.00 87.06 74 ILE A N 1
ATOM 507 C CA . ILE A 1 74 ? 10.745 -5.224 -1.249 1.00 87.06 74 ILE A CA 1
ATOM 508 C C . ILE A 1 74 ? 11.386 -4.774 0.059 1.00 87.06 74 ILE A C 1
ATOM 510 O O . ILE A 1 74 ? 11.355 -3.585 0.380 1.00 87.06 74 ILE A O 1
ATOM 514 N N . LYS A 1 75 ? 12.002 -5.701 0.797 1.00 85.38 75 LYS A N 1
ATOM 515 C CA . LYS A 1 75 ? 12.726 -5.401 2.031 1.00 85.38 75 LYS A CA 1
ATOM 516 C C . LYS A 1 75 ? 13.868 -4.418 1.796 1.00 85.38 75 LYS A C 1
ATOM 518 O O . LYS A 1 75 ? 13.986 -3.469 2.566 1.00 85.38 75 LYS A O 1
ATOM 523 N N . ALA A 1 76 ? 14.671 -4.610 0.748 1.00 86.19 76 ALA A N 1
ATOM 524 C CA . ALA A 1 76 ? 15.787 -3.725 0.424 1.00 86.19 76 ALA A CA 1
ATOM 525 C C . ALA A 1 76 ? 15.317 -2.273 0.251 1.00 86.19 76 ALA A C 1
ATOM 527 O O . ALA A 1 76 ? 15.794 -1.397 0.961 1.00 86.19 76 ALA A O 1
ATOM 528 N N . PHE A 1 77 ? 14.318 -2.016 -0.601 1.00 86.62 77 PHE A N 1
ATOM 529 C CA . PHE A 1 77 ? 13.808 -0.652 -0.793 1.00 86.62 77 PHE A CA 1
ATOM 530 C C . PHE A 1 77 ? 13.035 -0.110 0.418 1.00 86.62 77 PHE A C 1
ATOM 532 O O . PHE A 1 77 ? 13.091 1.086 0.697 1.00 86.62 77 PHE A O 1
ATOM 539 N N . THR A 1 78 ? 12.323 -0.964 1.159 1.00 83.50 78 THR A N 1
ATOM 540 C CA . THR A 1 78 ? 11.562 -0.526 2.342 1.00 83.50 78 THR A CA 1
ATOM 541 C C . THR A 1 78 ? 12.484 -0.115 3.490 1.00 83.50 78 THR A C 1
ATOM 543 O O . THR A 1 78 ? 12.175 0.836 4.200 1.00 83.50 78 THR A O 1
ATOM 546 N N . ASN A 1 79 ? 13.625 -0.787 3.669 1.00 84.88 79 ASN A N 1
ATOM 547 C CA . ASN A 1 79 ? 14.604 -0.425 4.699 1.00 84.88 79 ASN A CA 1
ATOM 548 C C . ASN A 1 79 ? 15.253 0.944 4.453 1.00 84.88 79 ASN A C 1
ATOM 550 O O . ASN A 1 79 ? 15.645 1.600 5.413 1.00 84.88 79 ASN A O 1
ATOM 554 N N . GLU A 1 80 ? 15.323 1.381 3.194 1.00 85.94 80 GLU A N 1
ATOM 555 C CA . GLU A 1 80 ? 15.837 2.704 2.817 1.00 85.94 80 GLU A CA 1
ATOM 556 C C . GLU A 1 80 ? 14.794 3.818 2.939 1.00 85.94 80 GLU A C 1
ATOM 558 O O . GLU A 1 80 ? 15.112 4.998 2.779 1.00 85.94 80 GLU A O 1
ATOM 563 N N . CYS A 1 81 ? 13.531 3.476 3.213 1.00 82.56 81 CYS A N 1
ATOM 564 C CA . CYS A 1 81 ? 12.524 4.493 3.463 1.00 82.56 81 CYS A CA 1
ATOM 565 C C . CYS A 1 81 ? 12.889 5.248 4.751 1.00 82.56 81 CYS A C 1
ATOM 567 O O . CYS A 1 81 ? 13.132 4.612 5.782 1.00 82.56 81 CYS A O 1
ATOM 569 N N . PRO A 1 82 ? 12.895 6.595 4.737 1.00 77.38 82 PRO A N 1
ATOM 570 C CA . PRO A 1 82 ? 13.106 7.359 5.956 1.00 77.38 82 PRO A CA 1
ATOM 571 C C . PRO A 1 82 ? 12.036 6.946 6.969 1.00 77.38 82 PRO A C 1
ATOM 573 O O . PRO A 1 82 ? 10.858 6.835 6.622 1.00 77.38 82 PRO A O 1
ATOM 576 N N . GLY A 1 83 ? 12.457 6.659 8.203 1.00 70.50 83 GLY A N 1
ATOM 577 C CA . GLY A 1 83 ? 11.551 6.191 9.249 1.00 70.50 83 GLY A CA 1
ATOM 578 C C . GLY A 1 83 ? 10.333 7.106 9.387 1.00 70.50 83 GLY A C 1
ATOM 579 O O . GLY A 1 83 ? 10.439 8.323 9.215 1.00 70.50 83 GLY A O 1
ATOM 580 N N . ALA A 1 84 ? 9.174 6.513 9.689 1.00 64.44 84 ALA A N 1
ATOM 581 C CA . ALA A 1 84 ? 7.972 7.283 9.984 1.00 64.44 84 ALA A CA 1
ATOM 582 C C . ALA A 1 84 ? 8.292 8.299 11.094 1.00 64.44 84 ALA A C 1
ATOM 584 O O . ALA A 1 84 ? 8.964 7.953 12.066 1.00 64.44 84 ALA A O 1
ATOM 585 N N . GLY A 1 85 ? 7.874 9.552 10.897 1.00 63.38 85 GLY A N 1
ATOM 586 C CA . GLY A 1 85 ? 8.091 10.647 11.841 1.00 63.38 85 GLY A CA 1
ATOM 587 C C . GLY A 1 85 ? 7.321 10.456 13.153 1.00 63.38 85 GLY A C 1
ATOM 588 O O . GLY A 1 85 ? 7.231 9.359 13.695 1.00 63.38 85 GLY A O 1
ATOM 589 N N . ALA A 1 86 ? 6.766 11.538 13.699 1.00 63.31 86 ALA A N 1
ATOM 590 C CA . ALA A 1 86 ? 5.960 11.451 14.915 1.00 63.31 86 ALA A CA 1
ATOM 591 C C . ALA A 1 86 ? 4.807 10.438 14.768 1.00 63.31 86 ALA A C 1
ATOM 593 O O . ALA A 1 86 ? 4.229 10.292 13.691 1.00 63.31 86 ALA A O 1
ATOM 594 N N . GLU A 1 87 ? 4.471 9.756 15.864 1.00 75.81 87 GLU A N 1
ATOM 595 C CA . GLU A 1 87 ? 3.351 8.816 15.912 1.00 75.81 87 GLU A CA 1
ATOM 596 C C . GLU A 1 87 ? 2.038 9.580 15.685 1.00 75.81 87 GLU A C 1
ATOM 598 O O . GLU A 1 87 ? 1.587 10.348 16.536 1.00 75.81 87 GLU A O 1
ATOM 603 N N . ILE A 1 88 ? 1.458 9.404 14.499 1.00 82.44 88 ILE A N 1
ATOM 604 C CA . ILE A 1 88 ? 0.158 9.955 14.114 1.00 82.44 88 ILE A CA 1
ATOM 605 C C . ILE A 1 88 ? -0.907 8.857 14.138 1.00 82.44 88 ILE A C 1
ATOM 607 O O . ILE A 1 88 ? -0.614 7.673 13.968 1.00 82.44 88 ILE A O 1
ATOM 611 N N . GLU A 1 89 ? -2.160 9.262 14.341 1.00 87.56 89 GLU A N 1
ATOM 612 C CA . GLU A 1 89 ? -3.319 8.366 14.309 1.00 87.56 89 GLU A CA 1
ATOM 613 C C . GLU A 1 89 ? -3.383 7.598 12.976 1.00 87.56 89 GLU A C 1
ATOM 615 O O . GLU A 1 89 ? -3.209 8.189 11.906 1.00 87.56 89 GLU A O 1
ATOM 620 N N . LEU A 1 90 ? -3.645 6.285 13.023 1.00 87.44 90 LEU A N 1
ATOM 621 C CA . LEU A 1 90 ? -3.532 5.395 11.858 1.00 87.44 90 LEU A CA 1
ATOM 622 C C . LEU A 1 90 ? -4.398 5.865 10.685 1.00 87.44 90 LEU A C 1
ATOM 624 O O . LEU A 1 90 ? -3.998 5.778 9.526 1.00 87.44 90 LEU A O 1
ATOM 628 N N . THR A 1 91 ? -5.596 6.361 10.983 1.00 90.50 91 THR A N 1
ATOM 629 C CA . THR A 1 91 ? -6.523 6.830 9.947 1.00 90.50 91 THR A CA 1
ATOM 630 C C . THR A 1 91 ? -6.012 8.079 9.244 1.00 90.50 91 THR A C 1
ATOM 632 O O . THR A 1 91 ? -6.049 8.134 8.017 1.00 90.50 91 THR A O 1
ATOM 635 N N . THR A 1 92 ? -5.452 9.022 10.001 1.00 90.94 92 THR A N 1
ATOM 636 C CA . THR A 1 92 ? -4.776 10.207 9.464 1.00 90.94 92 THR A CA 1
ATOM 637 C C . THR A 1 92 ? -3.575 9.809 8.610 1.00 90.94 92 THR A C 1
ATOM 639 O O . THR A 1 92 ? -3.438 10.296 7.492 1.00 90.94 92 THR A O 1
ATOM 642 N N . ALA A 1 93 ? -2.757 8.862 9.082 1.00 89.94 93 ALA A N 1
ATOM 643 C CA . ALA A 1 93 ? -1.594 8.371 8.343 1.00 89.94 93 ALA A CA 1
ATOM 644 C C . ALA A 1 93 ? -1.972 7.769 6.982 1.00 89.94 93 ALA A C 1
ATOM 646 O O . ALA A 1 93 ? -1.309 8.021 5.975 1.00 89.94 93 ALA A O 1
ATOM 647 N N . ILE A 1 94 ? -3.051 6.979 6.942 1.00 91.88 94 ILE A N 1
ATOM 648 C CA . ILE A 1 94 ? -3.561 6.398 5.697 1.00 91.88 94 ILE A CA 1
ATOM 649 C C . ILE A 1 94 ? -4.058 7.501 4.755 1.00 91.88 94 ILE A C 1
ATOM 651 O O . ILE A 1 94 ? -3.698 7.492 3.578 1.00 91.88 94 ILE A O 1
ATOM 655 N N . ASP A 1 95 ? -4.849 8.453 5.252 1.00 92.75 95 ASP A N 1
ATOM 656 C CA . ASP A 1 95 ? -5.421 9.526 4.431 1.00 92.75 95 ASP A CA 1
ATOM 657 C C . ASP A 1 95 ? -4.323 10.433 3.829 1.00 92.75 95 ASP A C 1
ATOM 659 O O . ASP A 1 95 ? -4.371 10.771 2.639 1.00 92.75 95 ASP A O 1
ATOM 663 N N . GLU A 1 96 ? -3.289 10.767 4.608 1.00 92.31 96 GLU A N 1
ATOM 664 C CA . GLU A 1 96 ? -2.116 11.520 4.143 1.00 92.31 96 GLU A CA 1
ATOM 665 C C . GLU A 1 96 ? -1.326 10.746 3.080 1.00 92.31 96 GLU A C 1
ATOM 667 O O . GLU A 1 96 ? -1.044 11.280 2.003 1.00 92.31 96 GLU A O 1
ATOM 672 N N . ALA A 1 97 ? -1.029 9.467 3.333 1.00 91.06 97 ALA A N 1
ATOM 673 C CA . ALA A 1 97 ? -0.293 8.621 2.396 1.00 91.06 97 ALA A CA 1
ATOM 674 C C . ALA A 1 97 ? -1.043 8.442 1.065 1.00 91.06 97 ALA A C 1
ATOM 676 O O . ALA A 1 97 ? -0.449 8.553 -0.010 1.00 91.06 97 ALA A O 1
ATOM 677 N N . LEU A 1 98 ? -2.360 8.213 1.114 1.00 94.81 98 LEU A N 1
ATOM 678 C CA . LEU A 1 98 ? -3.198 8.090 -0.080 1.00 94.81 98 LEU A CA 1
ATOM 679 C C . LEU A 1 98 ? -3.282 9.404 -0.861 1.00 94.81 98 LEU A C 1
ATOM 681 O O . LEU A 1 98 ? -3.273 9.388 -2.093 1.00 94.81 98 LEU A O 1
ATOM 685 N N . THR A 1 99 ? -3.324 10.542 -0.169 1.00 94.94 99 THR A N 1
ATOM 686 C CA . THR A 1 99 ? -3.311 11.868 -0.801 1.00 94.94 99 THR A CA 1
ATOM 687 C C . THR A 1 99 ? -1.982 12.136 -1.507 1.00 94.94 99 THR A C 1
ATOM 689 O O . THR A 1 99 ? -1.974 12.580 -2.661 1.00 94.94 99 THR A O 1
ATOM 692 N N . ALA A 1 100 ? -0.861 11.810 -0.859 1.00 92.56 100 ALA A N 1
ATOM 693 C CA . ALA A 1 100 ? 0.468 11.930 -1.449 1.00 92.56 100 ALA A CA 1
ATOM 694 C C . ALA A 1 100 ? 0.611 11.034 -2.689 1.00 92.56 100 ALA A C 1
ATOM 696 O O . ALA A 1 100 ? 0.989 11.514 -3.758 1.00 92.56 100 ALA A O 1
ATOM 697 N N . ALA A 1 101 ? 0.216 9.761 -2.585 1.00 93.19 101 ALA A N 1
ATOM 698 C CA . ALA A 1 101 ? 0.254 8.824 -3.705 1.00 93.19 101 ALA A CA 1
ATOM 699 C C . ALA A 1 101 ? -0.628 9.281 -4.876 1.00 93.19 101 ALA A C 1
ATOM 701 O O . ALA A 1 101 ? -0.186 9.263 -6.023 1.00 93.19 101 ALA A O 1
ATOM 702 N N . ARG A 1 102 ? -1.848 9.760 -4.603 1.00 93.56 102 ARG A N 1
ATOM 703 C CA . ARG A 1 102 ? -2.743 10.301 -5.636 1.00 93.56 102 ARG A CA 1
ATOM 704 C C . ARG A 1 102 ? -2.126 11.496 -6.360 1.00 93.56 102 ARG A C 1
ATOM 706 O O . ARG A 1 102 ? -2.283 11.605 -7.570 1.00 93.56 102 ARG A O 1
ATOM 713 N N . THR A 1 103 ? -1.439 12.373 -5.632 1.00 91.44 103 THR A N 1
ATOM 714 C CA . THR A 1 103 ? -0.780 13.563 -6.196 1.00 91.44 103 THR A CA 1
ATOM 715 C C . THR A 1 103 ? 0.447 13.192 -7.030 1.00 91.44 103 THR A C 1
ATOM 717 O O . THR A 1 103 ? 0.737 13.848 -8.026 1.00 91.44 103 THR A O 1
ATOM 720 N N . ALA A 1 104 ? 1.145 12.119 -6.653 1.00 90.62 104 ALA A N 1
ATOM 721 C CA . ALA A 1 104 ? 2.282 11.594 -7.400 1.00 90.62 104 ALA A CA 1
ATOM 722 C C . ALA A 1 104 ? 1.877 10.887 -8.707 1.00 90.62 104 ALA A C 1
ATOM 724 O O . ALA A 1 104 ? 2.712 10.754 -9.602 1.00 90.62 104 ALA A O 1
ATOM 725 N N . ILE A 1 105 ? 0.619 10.440 -8.835 1.00 91.31 105 ILE A N 1
ATOM 726 C CA . ILE A 1 105 ? 0.097 9.897 -10.094 1.00 91.31 105 ILE A CA 1
ATOM 727 C C . ILE A 1 105 ? -0.113 11.050 -11.066 1.00 91.31 105 ILE A C 1
ATOM 729 O O . ILE A 1 105 ? -1.096 11.792 -11.001 1.00 91.31 105 ILE A O 1
ATOM 733 N N . VAL A 1 106 ? 0.813 11.165 -12.005 1.00 84.81 106 VAL A N 1
ATOM 734 C CA . VAL A 1 106 ? 0.770 12.172 -13.053 1.00 84.81 106 VAL A CA 1
ATOM 735 C C . VAL A 1 106 ? 0.086 11.625 -14.293 1.00 84.81 106 VAL A C 1
ATOM 737 O O . VAL A 1 106 ? 0.069 10.423 -14.576 1.00 84.81 106 VAL A O 1
ATOM 740 N N . TYR A 1 107 ? -0.502 12.551 -15.041 1.00 78.44 107 TYR A N 1
ATOM 741 C CA . TYR A 1 107 ? -0.929 12.278 -16.397 1.00 78.44 107 TYR A CA 1
ATOM 742 C C . TYR A 1 107 ? 0.274 12.441 -17.331 1.00 78.44 107 TYR A C 1
ATOM 744 O O . TYR A 1 107 ? 0.846 13.528 -17.394 1.00 78.44 107 TYR A O 1
ATOM 752 N N . ASP A 1 108 ? 0.642 11.382 -18.049 1.00 68.44 108 ASP A N 1
ATOM 753 C CA . ASP A 1 108 ? 1.711 11.423 -19.050 1.00 68.44 108 ASP A CA 1
ATOM 754 C C . ASP A 1 108 ? 1.145 11.125 -20.443 1.00 68.44 108 ASP A C 1
ATOM 756 O O . ASP A 1 108 ? 0.826 9.984 -20.781 1.00 68.44 108 ASP A O 1
ATOM 760 N N . GLY A 1 109 ? 1.004 12.187 -21.240 1.00 55.34 109 GLY A N 1
ATOM 761 C CA . GLY A 1 109 ? 0.481 12.147 -22.607 1.00 55.34 109 GLY A CA 1
ATOM 762 C C . GLY A 1 109 ? 1.550 11.985 -23.691 1.00 55.34 109 GLY A C 1
ATOM 763 O O . GLY A 1 109 ? 1.218 12.027 -24.875 1.00 55.34 109 GLY A O 1
ATOM 764 N N . THR A 1 110 ? 2.829 11.801 -23.340 1.00 54.47 110 THR A N 1
ATOM 765 C CA . THR A 1 110 ? 3.940 11.826 -24.317 1.00 54.47 110 THR A CA 1
ATOM 766 C C . THR A 1 110 ? 3.982 10.636 -25.295 1.00 54.47 110 THR A C 1
ATOM 768 O O . THR A 1 110 ? 4.836 10.597 -26.176 1.00 54.47 110 THR A O 1
ATOM 771 N N . GLY A 1 111 ? 3.028 9.698 -25.213 1.00 48.97 111 GLY A N 1
ATOM 772 C CA . GLY A 1 111 ? 2.944 8.498 -26.061 1.00 48.97 111 GLY A CA 1
ATOM 773 C C . GLY A 1 111 ? 1.616 8.276 -26.801 1.00 48.97 111 GLY A C 1
ATOM 774 O O . GLY A 1 111 ? 1.387 7.183 -27.318 1.00 48.97 111 GLY A O 1
ATOM 775 N N . GLY A 1 112 ? 0.720 9.272 -26.836 1.00 47.59 112 GLY A N 1
ATOM 776 C CA . GLY A 1 112 ? -0.568 9.188 -27.549 1.00 47.59 112 GLY A CA 1
ATOM 777 C C . GLY A 1 112 ? -1.699 8.453 -26.813 1.00 47.59 112 GLY A C 1
ATOM 778 O O . GLY A 1 112 ? -2.797 8.345 -27.350 1.00 47.59 112 GLY A O 1
ATOM 779 N N . ALA A 1 113 ? -1.461 7.983 -25.585 1.00 59.50 113 ALA A N 1
ATOM 780 C CA . ALA A 1 113 ? -2.487 7.461 -24.685 1.00 59.50 113 ALA A CA 1
ATOM 781 C C . ALA A 1 113 ? -2.441 8.210 -23.350 1.00 59.50 113 ALA A C 1
ATOM 783 O O . ALA A 1 113 ? -1.362 8.468 -22.820 1.00 59.50 113 ALA A O 1
ATOM 784 N N . ASP A 1 114 ? -3.619 8.516 -22.816 1.00 71.19 114 ASP A N 1
ATOM 785 C CA . ASP A 1 114 ? -3.861 9.139 -21.516 1.00 71.19 114 ASP A CA 1
ATOM 786 C C . ASP A 1 114 ? -3.362 8.244 -20.370 1.00 71.19 114 ASP A C 1
ATOM 788 O O . ASP A 1 114 ? -4.142 7.477 -19.799 1.00 71.19 114 ASP A O 1
ATOM 792 N N . LYS A 1 115 ? -2.068 8.289 -20.026 1.00 80.75 115 LYS A N 1
ATOM 793 C CA . LYS A 1 115 ? -1.545 7.406 -18.976 1.00 80.75 115 LYS A CA 1
ATOM 794 C C . LYS A 1 115 ? -1.645 8.014 -17.593 1.00 80.75 115 LYS A C 1
ATOM 796 O O . LYS A 1 115 ? -1.405 9.204 -17.407 1.00 80.75 115 LYS A O 1
ATOM 801 N N . LYS A 1 116 ? -1.936 7.166 -16.611 1.00 89.38 116 LYS A N 1
ATOM 802 C CA . LYS A 1 116 ? -1.878 7.483 -15.182 1.00 89.38 116 LYS A CA 1
ATOM 803 C C . LYS A 1 116 ? -0.717 6.721 -14.571 1.00 89.38 116 LYS A C 1
ATOM 805 O O . LYS A 1 116 ? -0.858 5.540 -14.263 1.00 89.38 116 LYS A O 1
ATOM 810 N N . ILE A 1 117 ? 0.430 7.382 -14.440 1.00 90.81 117 ILE A N 1
ATOM 811 C CA . ILE A 1 117 ? 1.666 6.739 -13.984 1.00 90.81 117 ILE A CA 1
ATOM 812 C C . ILE A 1 117 ? 2.261 7.444 -12.770 1.00 90.81 117 ILE A C 1
ATOM 814 O O . ILE A 1 117 ? 2.065 8.641 -12.580 1.00 90.81 117 ILE A O 1
ATOM 818 N N . ILE A 1 118 ? 3.038 6.706 -11.983 1.00 91.25 118 ILE A N 1
ATOM 819 C CA . ILE A 1 118 ? 4.024 7.276 -11.056 1.00 91.25 118 ILE A CA 1
ATOM 820 C C . ILE A 1 118 ? 5.406 6.935 -11.599 1.00 91.25 118 ILE A C 1
ATOM 822 O O . ILE A 1 118 ? 5.636 5.785 -11.967 1.00 91.25 118 ILE A O 1
ATOM 826 N N . GLY A 1 119 ? 6.318 7.906 -11.627 1.00 88.00 119 GLY A N 1
ATOM 827 C CA . GLY A 1 119 ? 7.685 7.736 -12.123 1.00 88.00 119 GLY A CA 1
ATOM 828 C C . GLY A 1 119 ? 7.847 8.156 -13.584 1.00 88.00 119 GLY A C 1
ATOM 829 O O . GLY A 1 119 ? 7.116 9.023 -14.065 1.00 88.00 119 GLY A O 1
ATOM 830 N N . LYS A 1 120 ? 8.817 7.569 -14.295 1.00 85.38 120 LYS A N 1
ATOM 831 C CA . LYS A 1 120 ? 9.133 7.923 -15.689 1.00 85.38 120 LYS A CA 1
ATOM 832 C C . LYS A 1 120 ? 9.142 6.712 -16.622 1.00 85.38 120 LYS A C 1
ATOM 834 O O . LYS A 1 120 ? 9.850 5.734 -16.377 1.00 85.38 120 LYS A O 1
ATOM 839 N N . ALA A 1 121 ? 8.424 6.843 -17.734 1.00 83.81 121 ALA A N 1
ATOM 840 C CA . ALA A 1 121 ? 8.479 5.945 -18.883 1.00 83.81 121 ALA A CA 1
ATOM 841 C C . ALA A 1 121 ? 9.143 6.653 -20.074 1.00 83.81 121 ALA A C 1
ATOM 843 O O . ALA A 1 121 ? 8.924 7.843 -20.287 1.00 83.81 121 ALA A O 1
ATOM 844 N N . ALA A 1 122 ? 9.930 5.933 -20.872 1.00 76.50 122 ALA A N 1
ATOM 845 C CA . ALA A 1 122 ? 10.433 6.422 -22.157 1.00 76.50 122 ALA A CA 1
ATOM 846 C C . ALA A 1 122 ? 9.451 6.162 -23.318 1.00 76.50 122 ALA A C 1
ATOM 848 O O . ALA A 1 122 ? 9.596 6.744 -24.389 1.00 76.50 122 ALA A O 1
ATOM 849 N N . GLY A 1 123 ? 8.463 5.281 -23.122 1.00 74.00 123 GLY A N 1
ATOM 850 C CA . GLY A 1 123 ? 7.507 4.876 -24.152 1.00 74.00 123 GLY A CA 1
ATOM 851 C C . GLY A 1 123 ? 6.132 4.528 -23.588 1.00 74.00 123 GLY A C 1
ATOM 852 O O . GLY A 1 123 ? 5.700 5.068 -22.573 1.00 74.00 123 GLY A O 1
ATOM 853 N N . ASN A 1 124 ? 5.417 3.607 -24.240 1.00 72.81 124 ASN A N 1
ATOM 854 C CA . ASN A 1 124 ? 4.009 3.311 -23.935 1.00 72.81 124 ASN A CA 1
ATOM 855 C C . ASN A 1 124 ? 3.753 2.384 -22.737 1.00 72.81 124 ASN A C 1
ATOM 857 O O . ASN A 1 124 ? 2.606 2.036 -22.482 1.00 72.81 124 ASN A O 1
ATOM 861 N N . SER A 1 125 ? 4.786 2.003 -21.986 1.00 76.75 125 SER A N 1
ATOM 862 C CA . SER A 1 125 ? 4.660 1.103 -20.834 1.00 76.75 125 SER A CA 1
ATOM 863 C C . SER A 1 125 ? 5.713 1.415 -19.771 1.00 76.75 125 SER A C 1
ATOM 865 O O . SER A 1 125 ? 6.624 2.185 -20.042 1.00 76.75 125 SER A O 1
ATOM 867 N N . CYS A 1 126 ? 5.609 0.771 -18.606 1.00 82.88 126 CYS A N 1
ATOM 868 C CA . CYS A 1 126 ? 6.631 0.792 -17.548 1.00 82.88 126 CYS A CA 1
ATOM 869 C C . CYS A 1 126 ? 7.565 -0.431 -17.554 1.00 82.88 126 CYS A C 1
ATOM 871 O O . CYS A 1 126 ? 8.383 -0.622 -16.647 1.00 82.88 126 CYS A O 1
ATOM 873 N N . ALA A 1 127 ? 7.436 -1.283 -18.572 1.00 78.50 127 ALA A N 1
ATOM 874 C CA . ALA A 1 127 ? 8.077 -2.589 -18.620 1.00 78.50 127 ALA A CA 1
ATOM 875 C C . ALA A 1 127 ? 9.488 -2.557 -19.234 1.00 78.50 127 ALA A C 1
ATOM 877 O O . ALA A 1 127 ? 10.215 -3.550 -19.114 1.00 78.50 127 ALA A O 1
ATOM 878 N N . ALA A 1 128 ? 9.898 -1.457 -19.884 1.00 82.19 128 ALA A N 1
ATOM 879 C CA . ALA A 1 128 ? 11.234 -1.380 -20.465 1.00 82.19 128 ALA A CA 1
ATOM 880 C C . ALA A 1 128 ? 12.293 -1.309 -19.359 1.00 82.19 128 ALA A C 1
ATOM 882 O O . ALA A 1 128 ? 12.056 -0.788 -18.269 1.00 82.19 128 ALA A O 1
ATOM 883 N N . ALA A 1 129 ? 13.487 -1.830 -19.635 1.00 79.62 129 ALA A N 1
ATOM 884 C CA . ALA A 1 129 ? 14.563 -1.897 -18.646 1.00 79.62 129 ALA A CA 1
ATOM 885 C C . ALA A 1 129 ? 15.070 -0.508 -18.202 1.00 79.62 129 ALA A C 1
ATOM 887 O O . ALA A 1 129 ? 15.617 -0.376 -17.112 1.00 79.62 129 ALA A O 1
ATOM 888 N N . THR A 1 130 ? 14.881 0.519 -19.034 1.00 81.94 130 THR A N 1
ATOM 889 C CA . THR A 1 130 ? 15.254 1.919 -18.763 1.00 81.94 130 THR A CA 1
ATOM 890 C C . THR A 1 130 ? 14.183 2.708 -18.015 1.00 81.94 130 THR A C 1
ATOM 892 O O . THR A 1 130 ? 14.480 3.775 -17.477 1.00 81.94 130 THR A O 1
ATOM 895 N N . ASP A 1 131 ? 12.942 2.219 -18.015 1.00 86.00 131 ASP A N 1
ATOM 896 C CA . ASP A 1 131 ? 11.826 2.890 -17.352 1.00 86.00 131 ASP A CA 1
ATOM 897 C C . ASP A 1 131 ? 11.913 2.671 -15.845 1.00 86.00 131 ASP A C 1
ATOM 899 O O . ASP A 1 131 ? 12.491 1.687 -15.385 1.00 86.00 131 ASP A O 1
ATOM 903 N N . TRP A 1 132 ? 11.286 3.541 -15.072 1.00 87.56 132 TRP A N 1
ATOM 904 C CA . TRP A 1 132 ? 11.155 3.397 -13.628 1.00 87.56 132 TRP A CA 1
ATOM 905 C C . TRP A 1 132 ? 9.799 3.974 -13.249 1.00 87.56 132 TRP A C 1
ATOM 907 O O . TRP A 1 132 ? 9.644 5.152 -12.947 1.00 87.56 132 TRP A O 1
ATOM 917 N N . CYS A 1 133 ? 8.755 3.177 -13.435 1.00 89.88 133 CYS A N 1
ATOM 918 C CA . CYS A 1 133 ? 7.401 3.652 -13.225 1.00 89.88 133 CYS A CA 1
ATOM 919 C C . CYS A 1 133 ? 6.430 2.523 -12.927 1.00 89.88 133 CYS A C 1
ATOM 921 O O . CYS A 1 133 ? 6.738 1.341 -13.091 1.00 89.88 133 CYS A O 1
ATOM 923 N N . VAL A 1 134 ? 5.236 2.930 -12.519 1.00 92.56 134 VAL A N 1
ATOM 924 C CA . VAL A 1 134 ? 4.067 2.074 -12.354 1.00 92.56 134 VAL A CA 1
ATOM 925 C C . VAL A 1 134 ? 2.927 2.696 -13.145 1.00 92.56 134 VAL A C 1
ATOM 927 O O . VAL A 1 134 ? 2.667 3.890 -13.021 1.00 92.56 134 VAL A O 1
ATOM 930 N N . ASP A 1 135 ? 2.271 1.886 -13.970 1.00 91.88 135 ASP A N 1
ATOM 931 C CA . ASP A 1 135 ? 1.148 2.288 -14.818 1.00 91.88 135 ASP A CA 1
ATOM 932 C C . ASP A 1 135 ? -0.172 1.809 -14.210 1.00 91.88 135 ASP A C 1
ATOM 934 O O . ASP A 1 135 ? -0.423 0.604 -14.149 1.00 91.88 135 ASP A O 1
ATOM 938 N N . TYR A 1 136 ? -0.999 2.764 -13.785 1.00 93.38 136 TYR A N 1
ATOM 939 C CA . TYR A 1 136 ? -2.316 2.555 -13.187 1.00 93.38 136 TYR A CA 1
ATOM 940 C C . TYR A 1 136 ? -3.469 2.818 -14.155 1.00 93.38 136 TYR A C 1
ATOM 942 O O . TYR A 1 136 ? -4.621 2.835 -13.731 1.00 93.38 136 TYR A O 1
ATOM 950 N N . SER A 1 137 ? -3.203 3.037 -15.443 1.00 90.38 137 SER A N 1
ATOM 951 C CA . SER A 1 137 ? -4.219 3.506 -16.394 1.00 90.38 137 SER A CA 1
ATOM 952 C C . SER A 1 137 ? -5.446 2.589 -16.480 1.00 90.38 137 SER A C 1
ATOM 954 O O . SER A 1 137 ? -6.549 3.082 -16.672 1.00 90.38 137 SER A O 1
ATOM 956 N N . ASP A 1 138 ? -5.296 1.276 -16.260 1.00 91.00 138 ASP A N 1
ATOM 957 C CA . ASP A 1 138 ? -6.419 0.318 -16.284 1.00 91.00 138 ASP A CA 1
ATOM 958 C C . ASP A 1 138 ? -7.434 0.525 -15.142 1.00 91.00 138 ASP A C 1
ATOM 960 O O . ASP A 1 138 ? -8.578 0.070 -15.227 1.00 91.00 138 ASP A O 1
ATOM 964 N N . TYR A 1 139 ? -7.040 1.242 -14.086 1.00 92.81 139 TYR A N 1
ATOM 965 C CA . TYR A 1 139 ? -7.904 1.594 -12.958 1.00 92.81 139 TYR A CA 1
ATOM 966 C C . TYR A 1 139 ? -8.606 2.944 -13.141 1.00 92.81 139 TYR A C 1
ATOM 968 O O . TYR A 1 139 ? -9.448 3.307 -12.325 1.00 92.81 139 TYR A O 1
ATOM 976 N N . TYR A 1 140 ? -8.301 3.678 -14.215 1.00 90.38 140 TYR A N 1
ATOM 977 C CA . TYR A 1 140 ? -8.913 4.967 -14.512 1.00 90.38 140 TYR A CA 1
ATOM 978 C C . TYR A 1 140 ? -9.791 4.870 -15.754 1.00 90.38 140 TYR A C 1
ATOM 980 O O . TYR A 1 140 ? -9.335 4.563 -16.852 1.00 90.38 140 TYR A O 1
ATOM 988 N N . ASN A 1 141 ? -11.072 5.176 -15.590 1.00 87.56 141 ASN A N 1
ATOM 989 C CA . ASN A 1 141 ? -11.988 5.408 -16.700 1.00 87.56 141 ASN A CA 1
ATOM 990 C C . ASN A 1 141 ? -13.081 6.393 -16.254 1.00 87.56 141 ASN A C 1
ATOM 992 O O . ASN A 1 141 ? -12.947 7.048 -15.226 1.00 87.56 141 ASN A O 1
ATOM 996 N N . LYS A 1 142 ? -14.166 6.533 -17.022 1.00 82.56 142 LYS A N 1
ATOM 997 C CA . LYS A 1 142 ? -15.252 7.468 -16.680 1.00 82.56 142 LYS A CA 1
ATOM 998 C C . LYS A 1 142 ? -15.935 7.151 -15.335 1.00 82.56 142 LYS A C 1
ATOM 1000 O O . LYS A 1 142 ? -16.471 8.054 -14.704 1.00 82.56 142 LYS A O 1
ATOM 1005 N N . GLU A 1 143 ? -15.918 5.890 -14.917 1.00 86.94 143 GLU A N 1
ATOM 1006 C CA . GLU A 1 143 ? -16.601 5.362 -13.728 1.00 86.94 143 GLU A CA 1
ATOM 1007 C C . GLU A 1 143 ? -15.628 4.892 -12.634 1.00 86.94 143 GLU A C 1
ATOM 1009 O O . GLU A 1 143 ? -16.050 4.606 -11.516 1.00 86.94 143 GLU A O 1
ATOM 1014 N N . LYS A 1 144 ? -14.330 4.795 -12.945 1.00 87.50 144 LYS A N 1
ATOM 1015 C CA . LYS A 1 144 ? -13.284 4.262 -12.066 1.00 87.50 144 LYS A CA 1
ATOM 1016 C C . LYS A 1 144 ? -12.176 5.281 -11.848 1.00 87.50 144 LYS A C 1
ATOM 1018 O O . LYS A 1 144 ? -11.781 5.979 -12.782 1.00 87.50 144 LYS A O 1
ATOM 1023 N N . GLY A 1 145 ? -11.647 5.331 -10.631 1.00 91.12 145 GLY A N 1
ATOM 1024 C CA . GLY A 1 145 ? -10.567 6.238 -10.270 1.00 91.12 145 GLY A CA 1
ATOM 1025 C C . GLY A 1 145 ? -9.538 5.608 -9.341 1.00 91.12 145 GLY A C 1
ATOM 1026 O O . GLY A 1 145 ? -9.409 4.394 -9.228 1.00 91.12 145 GLY A O 1
ATOM 1027 N N . PHE A 1 146 ? -8.788 6.474 -8.664 1.00 93.38 146 PHE A N 1
ATOM 1028 C CA . PHE A 1 146 ? -7.686 6.109 -7.769 1.00 93.38 146 PHE A CA 1
ATOM 1029 C C . PHE A 1 146 ? -8.048 5.041 -6.723 1.00 93.38 146 PHE A C 1
ATOM 1031 O O . PHE A 1 146 ? -7.237 4.185 -6.393 1.00 93.38 146 PHE A O 1
ATOM 1038 N N . ASP A 1 147 ? -9.272 5.091 -6.208 1.00 94.25 147 ASP A N 1
ATOM 1039 C CA . ASP A 1 147 ? -9.828 4.155 -5.230 1.00 94.25 147 ASP A CA 1
ATOM 1040 C C . ASP A 1 147 ? -9.978 2.720 -5.760 1.00 94.25 147 ASP A C 1
ATOM 1042 O O . ASP A 1 147 ? -10.094 1.792 -4.966 1.00 94.25 147 ASP A O 1
ATOM 1046 N N . GLN A 1 148 ? -9.944 2.526 -7.081 1.00 94.62 148 GLN A N 1
ATOM 1047 C CA . GLN A 1 148 ? -10.053 1.219 -7.733 1.00 94.62 148 GLN A CA 1
ATOM 1048 C C . GLN A 1 148 ? -8.712 0.490 -7.861 1.00 94.62 148 GLN A C 1
ATOM 1050 O O . GLN A 1 148 ? -8.688 -0.678 -8.251 1.00 94.62 148 GLN A O 1
ATOM 1055 N N . ILE A 1 149 ? -7.596 1.148 -7.533 1.00 93.88 149 ILE A N 1
ATOM 1056 C CA . ILE A 1 149 ? -6.296 0.483 -7.430 1.00 93.88 149 ILE A CA 1
ATOM 1057 C C . ILE A 1 149 ? -6.368 -0.492 -6.236 1.00 93.88 149 ILE A C 1
ATOM 1059 O O . ILE A 1 149 ? -6.671 -0.048 -5.126 1.00 93.88 149 ILE A O 1
ATOM 1063 N N . PRO A 1 150 ? -6.087 -1.800 -6.403 1.00 92.44 150 PRO A N 1
ATOM 1064 C CA . PRO A 1 150 ? -6.336 -2.797 -5.361 1.00 92.44 150 PRO A CA 1
ATOM 1065 C C . PRO A 1 150 ? -5.699 -2.470 -4.005 1.00 92.44 150 PRO A C 1
ATOM 1067 O O . PRO A 1 150 ? -6.382 -2.505 -2.981 1.00 92.44 150 PRO A O 1
ATOM 1070 N N . TRP A 1 151 ? -4.417 -2.091 -3.967 1.00 91.25 151 TRP A N 1
ATOM 1071 C CA . TRP A 1 151 ? -3.778 -1.736 -2.694 1.00 91.25 151 TRP A CA 1
ATOM 1072 C C . TRP A 1 151 ? -4.379 -0.470 -2.052 1.00 91.25 151 TRP A C 1
ATOM 1074 O O . TRP A 1 151 ? -4.389 -0.376 -0.823 1.00 91.25 151 TRP A O 1
ATOM 1084 N N . VAL A 1 152 ? -4.915 0.471 -2.844 1.00 93.62 152 VAL A N 1
ATOM 1085 C CA . VAL A 1 152 ? -5.618 1.670 -2.347 1.00 93.62 152 VAL A CA 1
ATOM 1086 C C . VAL A 1 152 ? -6.951 1.276 -1.722 1.00 93.62 152 VAL A C 1
ATOM 1088 O O . VAL A 1 152 ? -7.228 1.673 -0.590 1.00 93.62 152 VAL A O 1
ATOM 1091 N N . ALA A 1 153 ? -7.748 0.463 -2.421 1.00 92.56 153 ALA A N 1
ATOM 1092 C CA . ALA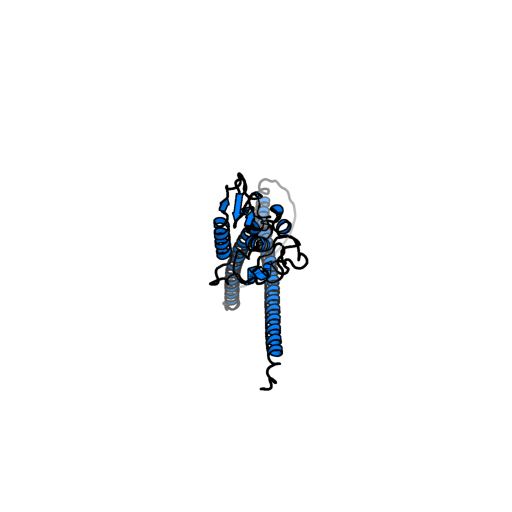 A 1 153 ? -9.030 -0.033 -1.924 1.00 92.56 153 ALA A CA 1
ATOM 1093 C C . ALA A 1 153 ? -8.872 -0.718 -0.558 1.00 92.56 153 ALA A C 1
ATOM 1095 O O . ALA A 1 153 ? -9.623 -0.436 0.376 1.00 92.56 153 ALA A O 1
ATOM 1096 N N . HIS A 1 154 ? -7.831 -1.542 -0.405 1.00 89.00 154 HIS A N 1
ATOM 1097 C CA . HIS A 1 154 ? -7.524 -2.192 0.867 1.00 89.00 154 HIS A CA 1
ATOM 1098 C C . HIS A 1 154 ? -7.151 -1.207 1.980 1.00 89.00 154 HIS A C 1
ATOM 1100 O O . HIS A 1 154 ? -7.569 -1.394 3.120 1.00 89.00 154 HIS A O 1
ATOM 1106 N N . LEU A 1 155 ? -6.381 -0.153 1.693 1.00 91.12 155 LEU A N 1
ATOM 1107 C CA . LEU A 1 155 ? -6.055 0.857 2.706 1.00 91.12 155 LEU A CA 1
ATOM 1108 C C . LEU A 1 155 ? -7.293 1.646 3.148 1.00 91.12 155 LEU A C 1
ATOM 1110 O O . LEU A 1 155 ? -7.455 1.899 4.341 1.00 91.12 155 LEU A O 1
ATOM 1114 N N . LEU A 1 156 ? -8.191 1.973 2.217 1.00 92.56 156 LEU A N 1
ATOM 1115 C CA . LEU A 1 156 ? -9.468 2.620 2.532 1.00 92.56 156 LEU A CA 1
ATOM 1116 C C . LEU A 1 156 ? -10.360 1.726 3.405 1.00 92.56 156 LEU A C 1
ATOM 1118 O O . LEU A 1 156 ? -10.966 2.201 4.366 1.00 92.56 156 LEU A O 1
ATOM 1122 N N . GLU A 1 157 ? -10.409 0.426 3.112 1.00 91.56 157 GLU A N 1
ATOM 1123 C CA . GLU A 1 157 ? -11.128 -0.554 3.928 1.00 91.56 157 GLU A CA 1
ATOM 1124 C C . GLU A 1 157 ? -10.536 -0.663 5.340 1.00 91.56 157 GLU A C 1
ATOM 1126 O O . GLU A 1 157 ? -11.277 -0.608 6.323 1.00 91.56 157 GLU A O 1
ATOM 1131 N N . ILE A 1 158 ? -9.206 -0.729 5.462 1.00 88.94 158 ILE A N 1
ATOM 1132 C CA . ILE A 1 158 ? -8.515 -0.743 6.760 1.00 88.94 158 ILE A CA 1
ATOM 1133 C C . ILE A 1 158 ? -8.844 0.521 7.562 1.00 88.94 158 ILE A C 1
ATOM 1135 O O . ILE A 1 158 ? -9.199 0.421 8.737 1.00 88.94 158 ILE A O 1
ATOM 1139 N N . ALA A 1 159 ? -8.776 1.704 6.943 1.00 91.31 159 ALA A N 1
ATOM 1140 C CA . ALA A 1 159 ? -9.114 2.960 7.609 1.00 91.31 159 ALA A CA 1
ATOM 1141 C C . ALA A 1 159 ? -10.569 2.967 8.105 1.00 91.31 159 ALA A C 1
ATOM 1143 O O . ALA A 1 159 ? -10.842 3.412 9.222 1.00 91.31 159 ALA A O 1
ATOM 1144 N N . LYS A 1 160 ? -11.505 2.433 7.311 1.00 92.88 160 LYS A N 1
ATOM 1145 C CA . LYS A 1 160 ? -12.910 2.287 7.712 1.00 92.88 160 LYS A CA 1
ATOM 1146 C C . LYS A 1 160 ? -13.061 1.353 8.917 1.00 92.88 160 LYS A C 1
ATOM 1148 O O . LYS A 1 160 ? -13.661 1.753 9.913 1.00 92.88 160 LYS A O 1
ATOM 1153 N N . LEU A 1 161 ? -12.497 0.146 8.846 1.00 91.75 161 LEU A N 1
ATOM 1154 C CA . LEU A 1 161 ? -12.576 -0.845 9.925 1.00 91.75 161 LEU A CA 1
ATOM 1155 C C . LEU A 1 161 ? -11.942 -0.326 11.220 1.00 91.75 161 LEU A C 1
ATOM 1157 O O . LEU A 1 161 ? -12.474 -0.550 12.305 1.00 91.75 161 LEU A O 1
ATOM 1161 N N . TYR A 1 162 ? -10.841 0.419 11.118 1.00 90.94 162 TYR A N 1
ATOM 1162 C CA . TYR A 1 162 ? -10.202 1.023 12.281 1.00 90.94 162 TYR A CA 1
ATOM 1163 C C . TYR A 1 162 ? -11.074 2.107 12.930 1.00 90.94 162 TYR A C 1
ATOM 1165 O O . TYR A 1 162 ? -11.201 2.129 14.153 1.00 90.94 162 TYR A O 1
ATOM 1173 N N . LYS A 1 163 ? -11.740 2.962 12.138 1.00 90.62 163 LYS A N 1
ATOM 1174 C CA . LYS A 1 163 ? -12.708 3.952 12.657 1.00 90.62 163 LYS A CA 1
ATOM 1175 C C . LYS A 1 163 ? -13.876 3.279 13.389 1.00 90.62 163 LYS A C 1
ATOM 1177 O O . LYS A 1 163 ? -14.317 3.761 14.430 1.00 90.62 163 LYS A O 1
ATOM 1182 N N . GLU A 1 164 ? -14.378 2.163 12.867 1.00 91.94 164 GLU A N 1
ATOM 1183 C CA . GLU A 1 164 ? -15.432 1.381 13.529 1.00 91.94 164 GLU A CA 1
ATOM 1184 C C . GLU A 1 164 ? -14.927 0.751 14.837 1.00 91.94 164 GLU A C 1
ATOM 1186 O O . GLU A 1 164 ? -15.596 0.823 15.870 1.00 91.94 164 GLU A O 1
ATOM 1191 N N . TYR A 1 165 ? -13.712 0.203 14.827 1.00 89.31 165 TYR A N 1
ATOM 1192 C CA . TYR A 1 165 ? -13.077 -0.371 16.008 1.00 89.31 165 TYR A CA 1
ATOM 1193 C C . TYR A 1 165 ? -12.876 0.654 17.135 1.00 89.31 165 TYR A C 1
ATOM 1195 O O . TYR A 1 165 ? -13.262 0.395 18.278 1.00 89.31 165 TYR A O 1
ATOM 1203 N N . THR A 1 166 ? -12.321 1.833 16.838 1.00 91.19 166 THR A N 1
ATOM 1204 C CA . THR A 1 166 ? -12.092 2.880 17.850 1.00 91.19 166 THR A CA 1
ATOM 1205 C C . THR A 1 166 ? -13.402 3.412 18.424 1.00 91.19 166 THR A C 1
ATOM 1207 O O . THR A 1 166 ? -13.502 3.632 19.634 1.00 91.19 166 THR A O 1
ATOM 1210 N N . LYS A 1 167 ? -14.449 3.519 17.596 1.00 91.31 167 LYS A N 1
ATOM 1211 C CA . LYS A 1 167 ? -15.806 3.822 18.063 1.00 91.31 167 LYS A CA 1
ATOM 1212 C C . LYS A 1 167 ? -16.305 2.776 19.064 1.00 91.31 167 LYS A C 1
ATOM 1214 O O . LYS A 1 167 ? -16.776 3.142 20.141 1.00 91.31 167 LYS A O 1
ATOM 1219 N N . HIS A 1 168 ? -16.158 1.488 18.760 1.00 88.25 168 HIS A N 1
ATOM 1220 C CA . HIS A 1 168 ? -16.569 0.421 19.676 1.00 88.25 168 HIS A CA 1
ATOM 1221 C C . HIS A 1 168 ? -15.760 0.394 20.978 1.00 88.25 168 HIS A C 1
ATOM 1223 O O . HIS A 1 168 ? -16.317 0.097 22.036 1.00 88.25 168 HIS A O 1
ATOM 1229 N N . LEU A 1 169 ? -14.471 0.745 20.944 1.00 89.81 169 LEU A N 1
ATOM 1230 C CA . LEU A 1 169 ? -13.675 0.906 22.163 1.00 89.81 169 LEU A CA 1
ATOM 1231 C C . LEU A 1 169 ? -14.211 2.032 23.055 1.00 89.81 169 LEU A C 1
ATOM 1233 O O . LEU A 1 169 ? -14.331 1.843 24.268 1.00 89.81 169 LEU A O 1
ATOM 1237 N N . ALA A 1 170 ? -14.571 3.174 22.467 1.00 90.44 170 ALA A N 1
ATOM 1238 C CA . ALA A 1 170 ? -15.155 4.289 23.206 1.00 90.44 170 ALA A CA 1
ATOM 1239 C C . ALA A 1 170 ? -16.512 3.908 23.825 1.00 90.44 170 ALA A C 1
ATOM 1241 O O . ALA A 1 170 ? -16.741 4.139 25.013 1.00 90.44 170 ALA A O 1
ATOM 1242 N N . GLU A 1 171 ? -17.386 3.247 23.060 1.00 90.69 171 GLU A N 1
ATOM 1243 C CA . GLU A 1 171 ? -18.669 2.729 23.557 1.00 90.69 171 GLU A CA 1
ATOM 1244 C C . GLU A 1 171 ? -18.469 1.736 24.713 1.00 90.69 171 GLU A C 1
ATOM 1246 O O . GLU A 1 171 ? -19.140 1.828 25.744 1.00 90.69 171 GLU A O 1
ATOM 1251 N N . LYS A 1 172 ? -17.497 0.824 24.589 1.00 87.25 172 LYS A N 1
ATOM 1252 C CA . LYS A 1 172 ? -17.152 -0.141 25.640 1.00 87.25 172 LYS A CA 1
ATOM 1253 C C . LYS A 1 172 ? -16.679 0.551 26.919 1.00 87.25 172 LYS A C 1
ATOM 1255 O O . LYS A 1 172 ? -17.073 0.134 28.008 1.00 87.25 172 LYS A O 1
ATOM 1260 N N . ALA A 1 173 ? -15.869 1.606 26.812 1.00 89.88 173 ALA A N 1
ATOM 1261 C CA . ALA A 1 173 ? -15.414 2.376 27.970 1.00 89.88 173 ALA A CA 1
ATOM 1262 C C . ALA A 1 173 ? -16.588 3.043 28.711 1.00 89.88 173 ALA A C 1
ATOM 1264 O O . ALA A 1 173 ? -16.656 2.990 29.941 1.00 89.88 173 ALA A O 1
ATOM 1265 N N . VAL A 1 174 ? -17.555 3.591 27.968 1.00 92.06 174 VAL A N 1
ATOM 1266 C CA . VAL A 1 174 ? -18.780 4.173 28.540 1.00 92.06 174 VAL A CA 1
ATOM 1267 C C . VAL A 1 174 ? -19.617 3.108 29.249 1.00 92.06 174 VAL A C 1
ATOM 1269 O O . VAL A 1 174 ? -20.009 3.304 30.400 1.00 92.06 174 VAL A O 1
ATOM 1272 N N . ILE A 1 175 ? -19.853 1.959 28.608 1.00 89.94 175 ILE A N 1
ATOM 1273 C CA . ILE A 1 175 ? -20.627 0.856 29.200 1.00 89.94 175 ILE A CA 1
ATOM 1274 C C . ILE A 1 175 ? -19.954 0.344 30.477 1.00 89.94 175 ILE A C 1
ATOM 1276 O O . ILE A 1 175 ? -20.629 0.129 31.484 1.00 89.94 175 ILE A O 1
ATOM 1280 N N . LYS A 1 176 ? -18.623 0.197 30.474 1.00 91.38 176 LYS A N 1
ATOM 1281 C CA . LYS A 1 176 ? -17.864 -0.207 31.664 1.00 91.38 176 LYS A CA 1
ATOM 1282 C C . LYS A 1 176 ? -18.091 0.762 32.828 1.00 91.38 176 LYS A C 1
ATOM 1284 O O . LYS A 1 176 ? -18.435 0.320 33.922 1.00 91.38 176 LYS A O 1
ATOM 1289 N N . SER A 1 177 ? -17.988 2.068 32.580 1.00 90.94 177 SER A N 1
ATOM 1290 C CA . SER A 1 177 ? -18.249 3.094 33.600 1.00 90.94 177 SER A CA 1
ATOM 1291 C C . SER A 1 177 ? -19.687 3.030 34.138 1.00 90.94 177 SER A C 1
ATOM 1293 O O . SER A 1 177 ? -19.915 3.119 35.346 1.00 90.94 177 SER A O 1
ATOM 1295 N N . GLN A 1 178 ? -20.674 2.803 33.266 1.00 89.88 178 GLN A N 1
ATOM 1296 C CA . GLN A 1 178 ? -22.075 2.657 33.674 1.00 89.88 178 GLN A CA 1
ATOM 1297 C C . GLN A 1 178 ? -22.311 1.412 34.541 1.00 89.88 178 GLN A C 1
ATOM 1299 O O . GLN A 1 178 ? -23.071 1.482 35.512 1.00 89.88 178 GLN A O 1
ATOM 1304 N N . LEU A 1 179 ? -21.661 0.290 34.221 1.00 88.88 179 LEU A N 1
ATOM 1305 C CA . LEU A 1 179 ? -21.729 -0.941 35.012 1.00 88.88 179 LEU A CA 1
ATOM 1306 C C . LEU A 1 179 ? -21.090 -0.765 36.391 1.00 88.88 179 LEU A C 1
ATOM 1308 O O . LEU A 1 179 ? -21.666 -1.204 37.385 1.00 88.88 179 LEU A O 1
ATOM 1312 N N . GLU A 1 180 ? -19.949 -0.081 36.475 1.00 91.00 180 GLU A N 1
ATOM 1313 C CA . GLU A 1 180 ? -19.303 0.252 37.750 1.00 91.00 180 GLU A CA 1
ATOM 1314 C C . GLU A 1 180 ? -2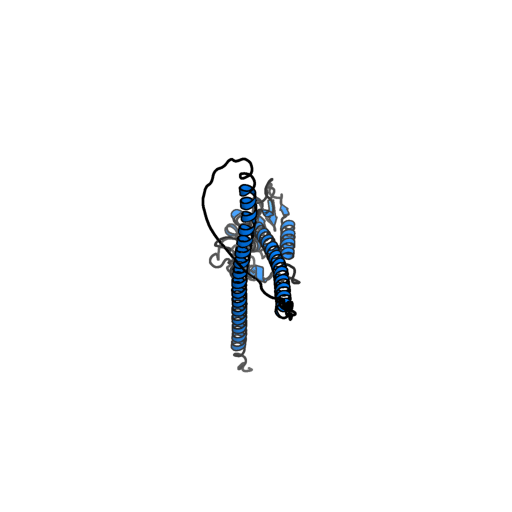0.212 1.139 38.615 1.00 91.00 180 GLU A C 1
ATOM 1316 O O . GLU A 1 180 ? -20.460 0.823 39.779 1.00 91.00 180 GLU A O 1
ATOM 1321 N N . ALA A 1 181 ? -20.826 2.170 38.028 1.00 91.69 181 ALA A N 1
ATOM 1322 C CA . ALA A 1 181 ? -21.787 3.019 38.730 1.00 91.69 181 ALA A CA 1
ATOM 1323 C C . ALA A 1 181 ? -23.046 2.252 39.183 1.00 91.69 181 ALA A C 1
ATOM 1325 O O . ALA A 1 181 ? -23.616 2.535 40.241 1.00 91.69 181 ALA A O 1
ATOM 1326 N N . LEU A 1 182 ? -23.519 1.282 38.392 1.00 90.69 182 LEU A N 1
ATOM 1327 C CA . LEU A 1 182 ? -24.636 0.420 38.781 1.00 90.69 182 LEU A CA 1
ATOM 1328 C C . LEU A 1 182 ? -24.249 -0.502 39.941 1.00 90.69 182 LEU A C 1
ATOM 1330 O O . LEU A 1 182 ? -24.990 -0.575 40.920 1.00 90.69 182 LEU A O 1
ATOM 1334 N N . ARG A 1 183 ? -23.081 -1.149 39.860 1.00 91.06 183 ARG A N 1
ATOM 1335 C CA . ARG A 1 183 ? -22.520 -1.985 40.930 1.00 91.06 183 ARG A CA 1
ATOM 1336 C C . ARG A 1 183 ? -22.445 -1.207 42.242 1.00 91.06 183 ARG A C 1
ATOM 1338 O O . ARG A 1 183 ? -22.878 -1.711 43.277 1.00 91.06 183 ARG A O 1
ATOM 1345 N N . ASP A 1 184 ? -21.939 0.020 42.197 1.00 91.12 184 ASP A N 1
ATOM 1346 C CA . ASP A 1 184 ? -21.765 0.843 43.393 1.00 91.12 184 ASP A CA 1
ATOM 1347 C C . ASP A 1 184 ? -23.116 1.259 43.992 1.00 91.12 184 ASP A C 1
ATOM 1349 O O . ASP A 1 184 ? -23.310 1.152 45.204 1.00 91.12 184 ASP A O 1
ATOM 1353 N N . ARG A 1 185 ? -24.105 1.612 43.157 1.00 88.25 185 ARG A N 1
ATOM 1354 C CA . ARG A 1 185 ? -25.482 1.876 43.617 1.00 88.25 185 ARG A CA 1
ATOM 1355 C C . ARG A 1 185 ? -26.130 0.660 44.274 1.00 88.25 185 ARG A C 1
ATOM 1357 O O . ARG A 1 185 ? -26.732 0.796 45.336 1.00 88.25 185 ARG A O 1
ATOM 1364 N N . VAL A 1 186 ? -25.987 -0.523 43.677 1.00 88.12 186 VAL A N 1
ATOM 1365 C CA . VAL A 1 186 ? -26.509 -1.773 44.254 1.00 88.12 186 VAL A CA 1
ATOM 1366 C C . VAL A 1 186 ? -25.855 -2.053 45.606 1.00 88.12 186 VAL A C 1
ATOM 1368 O O . VAL A 1 186 ? -26.547 -2.401 46.562 1.00 88.12 186 VAL A O 1
ATOM 1371 N N . ARG A 1 187 ? -24.539 -1.845 45.724 1.00 84.88 187 ARG A N 1
ATOM 1372 C CA . ARG A 1 187 ? -23.811 -2.025 46.986 1.00 84.88 187 ARG A CA 1
ATOM 1373 C C . ARG A 1 187 ? -24.308 -1.076 48.077 1.00 84.88 187 ARG A C 1
ATOM 1375 O O . ARG A 1 187 ? -24.474 -1.511 49.216 1.00 84.88 187 ARG A O 1
ATOM 1382 N N . ILE A 1 188 ? -24.573 0.186 47.740 1.00 88.25 188 ILE A N 1
ATOM 1383 C CA . ILE A 1 188 ? -25.132 1.172 48.676 1.00 88.25 188 ILE A CA 1
ATOM 1384 C C . ILE A 1 188 ? -26.522 0.734 49.151 1.00 88.25 188 ILE A C 1
ATOM 1386 O O . ILE A 1 188 ? -26.760 0.679 50.352 1.00 88.25 188 ILE A O 1
ATOM 1390 N N . GLU A 1 189 ? -27.425 0.364 48.240 1.00 83.56 189 GLU A N 1
ATOM 1391 C CA . GLU A 1 189 ? -28.786 -0.054 48.612 1.00 83.56 189 GLU A CA 1
ATOM 1392 C C . GLU A 1 189 ? -28.811 -1.356 49.423 1.00 83.56 189 GLU A C 1
ATOM 1394 O O . GLU A 1 189 ? -29.627 -1.500 50.332 1.00 83.56 189 GLU A O 1
ATOM 1399 N N . TYR A 1 190 ? -27.900 -2.292 49.147 1.00 80.31 190 TYR A N 1
ATOM 1400 C CA . TYR A 1 190 ? -27.790 -3.538 49.907 1.00 80.31 190 TYR A CA 1
ATOM 1401 C C . TYR A 1 190 ? -27.234 -3.326 51.322 1.00 80.31 190 TYR A C 1
ATOM 1403 O O . TYR A 1 190 ? -27.636 -4.005 52.262 1.00 80.31 190 TYR A O 1
ATOM 1411 N N . THR A 1 191 ? -26.311 -2.376 51.490 1.00 82.31 191 THR A N 1
ATOM 1412 C CA . THR A 1 191 ? -25.708 -2.050 52.796 1.00 82.31 191 THR A CA 1
ATOM 1413 C C . THR A 1 191 ? -26.512 -1.022 53.591 1.00 82.31 191 THR A C 1
ATOM 1415 O O . THR A 1 191 ? -26.218 -0.766 54.759 1.00 82.31 191 THR A O 1
ATOM 1418 N N . ARG A 1 192 ? -27.559 -0.449 52.991 1.00 78.31 192 ARG A N 1
ATOM 1419 C CA . ARG A 1 192 ? -28.461 0.491 53.648 1.00 78.31 192 ARG A CA 1
ATOM 1420 C C . ARG A 1 192 ? -29.293 -0.236 54.704 1.00 78.31 192 ARG A C 1
ATOM 1422 O O . ARG A 1 192 ? -30.167 -1.036 54.377 1.00 78.31 192 ARG A O 1
ATOM 1429 N N . ALA A 1 193 ? -29.067 0.087 55.978 1.00 63.91 193 ALA A N 1
ATOM 1430 C CA . ALA A 1 193 ? -29.923 -0.368 57.068 1.00 63.91 193 ALA A CA 1
ATOM 1431 C C . ALA A 1 193 ? -31.365 0.098 56.811 1.00 63.91 193 ALA A C 1
ATOM 1433 O O . ALA A 1 193 ? -31.650 1.299 56.770 1.00 63.91 193 ALA A O 1
ATOM 1434 N N . ARG A 1 194 ? -32.281 -0.849 56.588 1.00 60.53 194 ARG A N 1
ATOM 1435 C CA . ARG A 1 194 ? -33.708 -0.536 56.486 1.00 60.53 194 ARG A CA 1
ATOM 1436 C C . ARG A 1 194 ? -34.271 -0.400 57.901 1.00 60.53 194 ARG A C 1
ATOM 1438 O O . ARG A 1 194 ? -34.051 -1.307 58.699 1.00 60.53 194 ARG A O 1
ATOM 1445 N N . PRO A 1 195 ? -35.009 0.677 58.222 1.00 60.62 195 PRO A N 1
ATOM 1446 C CA . PRO A 1 195 ? -35.741 0.728 59.477 1.00 60.62 195 PRO A CA 1
ATOM 1447 C C . PRO A 1 195 ? -36.759 -0.415 59.485 1.00 60.62 195 PRO A C 1
ATOM 1449 O O . PRO A 1 195 ? -37.532 -0.569 58.533 1.00 60.62 195 PRO A O 1
ATOM 1452 N N . GLU A 1 196 ? -36.730 -1.236 60.534 1.00 51.75 196 GLU A N 1
ATOM 1453 C CA . GLU A 1 196 ? -37.719 -2.288 60.734 1.00 51.75 196 GLU A CA 1
ATOM 1454 C C . GLU A 1 196 ? -39.112 -1.656 60.735 1.00 51.75 196 GLU A C 1
ATOM 1456 O O . GLU A 1 196 ? -39.457 -0.833 61.588 1.00 51.75 196 GLU A O 1
ATOM 1461 N N . LYS A 1 197 ? -39.935 -2.011 59.745 1.00 53.91 197 LYS A N 1
ATOM 1462 C CA . LYS A 1 197 ? -41.356 -1.692 59.809 1.00 53.91 197 LYS A CA 1
ATOM 1463 C C . LYS A 1 197 ? -41.966 -2.593 60.874 1.00 53.91 197 LYS A C 1
ATOM 1465 O O . LYS A 1 197 ? -42.263 -3.753 60.600 1.00 53.91 197 LYS A O 1
ATOM 1470 N N . ASN A 1 198 ? -42.176 -2.029 62.060 1.00 47.88 198 ASN A N 1
ATOM 1471 C CA . ASN A 1 198 ? -43.011 -2.585 63.121 1.00 47.88 198 ASN A CA 1
ATOM 1472 C C . ASN A 1 198 ? -44.471 -2.709 62.645 1.00 47.88 198 ASN A C 1
ATOM 1474 O O . ASN A 1 198 ? -45.354 -1.954 63.050 1.00 47.88 198 ASN A O 1
ATOM 1478 N N . TYR A 1 199 ? -44.750 -3.674 61.770 1.00 49.16 199 TYR A N 1
ATOM 1479 C CA . TYR A 1 199 ? -46.098 -4.178 61.560 1.00 49.16 199 TYR A CA 1
ATOM 1480 C C . TYR A 1 199 ? -46.427 -5.087 62.744 1.00 49.16 199 TYR A C 1
ATOM 1482 O O . TYR A 1 199 ? -46.136 -6.273 62.674 1.00 49.16 199 TYR A O 1
ATOM 1490 N N . CYS A 1 200 ? -46.950 -4.518 63.837 1.00 40.16 200 CYS A N 1
ATOM 1491 C CA . CYS A 1 200 ? -47.883 -5.134 64.803 1.00 40.16 200 CYS A CA 1
ATOM 1492 C C . CYS A 1 200 ? -47.810 -4.437 66.175 1.00 40.16 200 CYS A C 1
ATOM 1494 O O . CYS A 1 200 ? -47.344 -5.011 67.155 1.00 40.16 200 CYS A O 1
ATOM 1496 N N . GLN A 1 201 ? -48.346 -3.219 66.285 1.00 47.91 201 GLN A N 1
ATOM 1497 C CA . GLN A 1 201 ? -48.853 -2.712 67.567 1.00 47.91 201 GLN A CA 1
ATOM 1498 C C . GLN A 1 201 ? -50.173 -1.961 67.370 1.00 47.91 201 GLN A C 1
ATOM 1500 O O . GLN A 1 201 ? -50.258 -0.758 67.568 1.00 47.91 201 GLN A O 1
ATOM 1505 N N . HIS A 1 202 ? -51.239 -2.688 67.036 1.00 42.50 202 HIS A N 1
ATOM 1506 C CA . HIS A 1 202 ? -52.579 -2.272 67.450 1.00 42.50 202 HIS A CA 1
ATOM 1507 C C . HIS A 1 202 ? -53.209 -3.399 68.254 1.00 42.50 202 HIS A C 1
ATOM 1509 O O . HIS A 1 202 ? -53.826 -4.333 67.750 1.00 42.50 202 HIS A O 1
ATOM 1515 N N . ARG A 1 203 ? -52.960 -3.305 69.558 1.00 40.25 203 ARG A N 1
ATOM 1516 C CA . ARG A 1 203 ? -53.605 -4.074 70.607 1.00 40.25 203 ARG A CA 1
ATOM 1517 C C . ARG A 1 203 ? -55.002 -3.466 70.799 1.00 40.25 203 ARG A C 1
ATOM 1519 O O . ARG A 1 203 ? -55.100 -2.383 71.358 1.00 40.25 203 ARG A O 1
ATOM 1526 N N . HIS A 1 204 ? -56.065 -4.153 70.387 1.00 38.53 204 HIS A N 1
ATOM 1527 C CA . HIS A 1 204 ? -57.408 -3.909 70.924 1.00 38.53 204 HIS A CA 1
ATOM 1528 C C . HIS A 1 204 ? -57.953 -5.210 71.515 1.00 38.53 204 HIS A C 1
ATOM 1530 O O . HIS A 1 204 ? -58.249 -6.171 70.812 1.00 38.53 204 HIS A O 1
ATOM 1536 N N . LYS A 1 205 ? -58.039 -5.229 72.849 1.00 41.38 205 LYS A N 1
ATOM 1537 C CA . LYS A 1 205 ? -58.980 -6.076 73.582 1.00 41.38 205 LYS A CA 1
ATOM 1538 C C . LYS A 1 205 ? -60.361 -5.445 73.400 1.00 41.38 205 LYS A C 1
ATOM 1540 O O . LYS A 1 205 ? -60.459 -4.259 73.668 1.00 41.38 205 LYS A O 1
ATOM 1545 N N . GLU A 1 206 ? -61.379 -6.217 73.033 1.00 34.06 206 GLU A N 1
ATOM 1546 C CA . GLU A 1 206 ? -62.716 -6.168 73.656 1.00 34.06 206 GLU A CA 1
ATOM 1547 C C . GLU A 1 206 ? -63.577 -7.322 73.096 1.00 34.06 206 GLU A C 1
ATOM 1549 O O . GLU A 1 206 ? -64.002 -7.318 71.950 1.00 34.06 206 GLU A O 1
ATOM 1554 N N . LYS A 1 207 ? -63.710 -8.345 73.942 1.00 33.75 207 LYS A N 1
ATOM 1555 C CA . LYS A 1 207 ? -64.787 -9.324 74.177 1.00 33.75 207 LYS A CA 1
ATOM 1556 C C . LYS A 1 207 ? -65.728 -9.826 73.062 1.00 33.75 207 LYS A C 1
ATOM 1558 O O . LYS A 1 207 ? -66.353 -9.116 72.290 1.00 33.75 207 LYS A O 1
ATOM 1563 N N . GLN A 1 208 ? -65.883 -11.143 73.166 1.00 36.16 208 GLN A N 1
ATOM 1564 C CA . GLN A 1 208 ? -66.812 -12.075 72.540 1.00 36.16 208 GLN A CA 1
ATOM 1565 C C . GLN A 1 208 ? -68.296 -11.727 72.763 1.00 36.16 208 GLN A C 1
ATOM 1567 O O . GLN A 1 208 ? -68.674 -11.399 73.883 1.00 36.16 208 GLN A O 1
ATOM 1572 N N . HIS A 1 209 ? -69.138 -11.987 71.753 1.00 30.16 209 HIS A N 1
ATOM 1573 C CA . HIS A 1 209 ? -70.288 -12.897 71.886 1.00 30.16 209 HIS A CA 1
ATOM 1574 C C . HIS A 1 209 ? -70.778 -13.415 70.512 1.00 30.16 209 HIS A C 1
ATOM 1576 O O . HIS A 1 209 ? -71.207 -12.655 69.651 1.00 30.16 209 HIS A O 1
ATOM 1582 N N . LEU A 1 210 ? -70.683 -14.741 70.331 1.00 31.55 210 LEU A N 1
ATOM 1583 C CA . LEU A 1 210 ? -71.491 -15.594 69.428 1.00 31.55 210 LEU A CA 1
ATOM 1584 C C . LEU A 1 210 ? -72.896 -15.801 70.068 1.00 31.55 210 LEU A C 1
ATOM 1586 O O . LEU A 1 210 ? -72.978 -15.525 71.269 1.00 31.55 210 LEU A O 1
ATOM 1590 N N . PRO A 1 211 ? -73.964 -16.346 69.415 1.00 43.84 211 PRO A N 1
ATOM 1591 C CA . PRO A 1 211 ? -73.991 -17.522 68.507 1.00 43.84 211 PRO A CA 1
ATOM 1592 C C . PRO A 1 211 ? -74.799 -17.327 67.182 1.00 43.84 211 PRO A C 1
ATOM 1594 O O . PRO A 1 211 ? -75.644 -16.448 67.103 1.00 43.84 211 PRO A O 1
ATOM 1597 N N . GLN A 1 212 ? -74.457 -17.980 66.048 1.00 35.00 212 GLN A N 1
ATOM 1598 C CA . GLN A 1 212 ? -74.875 -19.336 65.566 1.00 35.00 212 GLN A CA 1
ATOM 1599 C C . GLN A 1 212 ? -76.378 -19.388 65.140 1.00 35.00 212 GLN A C 1
ATOM 1601 O O . GLN A 1 212 ? -77.203 -18.866 65.869 1.00 35.00 212 GLN A O 1
ATOM 1606 N N . LYS A 1 213 ? -76.883 -19.958 64.025 1.00 33.25 213 LYS A N 1
ATOM 1607 C CA . LYS A 1 213 ? -76.580 -21.145 63.184 1.00 33.25 213 LYS A CA 1
ATOM 1608 C C . LYS A 1 213 ? -77.183 -20.966 61.760 1.00 33.25 213 LYS A C 1
ATOM 1610 O O . LYS A 1 213 ? -78.220 -20.336 61.631 1.00 33.25 213 LYS A O 1
ATOM 1615 N N . VAL A 1 214 ? -76.500 -21.343 60.667 1.00 33.69 214 VAL A N 1
ATOM 1616 C CA . VAL A 1 214 ? -76.569 -22.611 59.874 1.00 33.69 214 VAL A CA 1
ATOM 1617 C C . VAL A 1 214 ? -77.946 -22.973 59.273 1.00 33.69 214 VAL A C 1
ATOM 1619 O O . VAL A 1 214 ? -78.826 -23.391 60.012 1.00 33.69 214 VAL A O 1
ATOM 1622 N N . ALA A 1 215 ? -78.075 -22.972 57.933 1.00 30.89 215 ALA A N 1
ATOM 1623 C CA . ALA A 1 215 ? -78.193 -24.187 57.096 1.00 30.89 215 ALA A CA 1
ATOM 1624 C C . ALA A 1 215 ? -78.435 -23.875 55.596 1.00 30.89 215 ALA A C 1
ATOM 1626 O O . ALA A 1 215 ? -78.954 -22.830 55.230 1.00 30.89 215 ALA A O 1
ATOM 1627 N N . ALA A 1 216 ? -77.997 -24.823 54.760 1.00 31.69 216 ALA A N 1
ATOM 1628 C CA . ALA A 1 216 ? -77.923 -24.887 53.291 1.00 31.69 216 ALA A CA 1
ATOM 1629 C C . ALA A 1 216 ? -79.273 -24.681 52.544 1.00 31.69 216 ALA A C 1
ATOM 1631 O O . ALA A 1 216 ? -80.323 -24.744 53.162 1.00 31.69 216 ALA A O 1
ATOM 1632 N N . LYS A 1 217 ? -79.386 -24.523 51.213 1.00 29.86 217 LYS A N 1
ATOM 1633 C CA . LYS A 1 217 ? -78.772 -25.259 50.088 1.00 29.86 217 LYS A CA 1
ATOM 1634 C C . LYS A 1 217 ? -79.319 -24.686 48.752 1.00 29.86 217 LYS A C 1
ATOM 1636 O O . LYS A 1 217 ? -80.426 -24.166 48.740 1.00 29.86 217 LYS A O 1
ATOM 1641 N N . LYS A 1 218 ? -78.624 -25.024 47.651 1.00 28.39 218 LYS A N 1
ATOM 1642 C CA . LYS A 1 218 ? -79.079 -25.249 46.249 1.00 28.39 218 LYS A CA 1
ATOM 1643 C C . LYS A 1 218 ? -79.064 -24.102 45.214 1.00 28.39 218 LYS A C 1
ATOM 1645 O O . LYS A 1 218 ? -79.853 -23.179 45.303 1.00 28.39 218 LYS A O 1
ATOM 1650 N N . MET A 1 219 ? -78.327 -24.418 44.128 1.00 31.61 219 MET A N 1
ATOM 1651 C CA . MET A 1 219 ? -78.686 -24.290 42.694 1.00 31.61 219 MET A CA 1
ATOM 1652 C C . MET A 1 219 ? -78.779 -22.865 42.129 1.00 31.61 219 MET A C 1
ATOM 1654 O O . MET A 1 219 ? -79.100 -21.933 42.836 1.00 31.61 219 MET A O 1
ATOM 1658 N N . SER A 1 220 ? -78.573 -22.578 40.848 1.00 29.20 220 SER A N 1
ATOM 1659 C CA . SER A 1 220 ? -78.026 -23.243 39.661 1.00 29.20 220 SER A CA 1
ATOM 1660 C C . SER A 1 220 ? -77.957 -22.125 38.607 1.00 29.20 220 SER A C 1
ATOM 1662 O O . SER A 1 220 ? -78.750 -21.188 38.646 1.00 29.20 220 SER A O 1
ATOM 1664 N N . ALA A 1 221 ? -77.003 -22.211 37.689 1.00 31.42 221 ALA A N 1
ATOM 1665 C CA . ALA A 1 221 ? -76.756 -21.250 36.618 1.00 31.42 221 ALA A CA 1
ATOM 1666 C C . ALA A 1 221 ? -77.918 -21.103 35.615 1.00 31.42 221 ALA A C 1
ATOM 1668 O O . ALA A 1 221 ? -78.596 -22.089 35.335 1.00 31.42 221 ALA A O 1
ATOM 1669 N N . THR A 1 222 ? -78.075 -19.915 35.009 1.00 32.03 222 THR A N 1
ATOM 1670 C CA . THR A 1 222 ? -77.850 -19.591 33.566 1.00 32.03 222 THR A CA 1
ATOM 1671 C C . THR A 1 222 ? -78.413 -18.191 33.239 1.00 32.03 222 THR A C 1
ATOM 1673 O O . THR A 1 222 ? -79.539 -17.887 33.601 1.00 32.03 222 THR A O 1
ATOM 1676 N N . ASN A 1 223 ? -77.541 -17.236 32.866 1.00 41.78 223 ASN A N 1
ATOM 1677 C CA . ASN A 1 223 ? -77.266 -16.682 31.512 1.00 41.78 223 ASN A CA 1
ATOM 1678 C C . ASN A 1 223 ? -78.392 -15.778 30.977 1.00 41.78 223 ASN A C 1
ATOM 1680 O O . ASN A 1 223 ? -79.542 -16.175 30.986 1.00 41.78 223 ASN A O 1
ATOM 1684 N N . THR A 1 224 ? -78.128 -14.541 30.545 1.00 33.81 224 THR A N 1
ATOM 1685 C CA . THR A 1 224 ? -77.455 -14.199 29.268 1.00 33.81 224 THR A CA 1
ATOM 1686 C C . THR A 1 224 ? -76.938 -12.747 29.311 1.00 33.81 224 THR A C 1
ATOM 1688 O O . THR A 1 224 ? -77.668 -11.845 29.694 1.00 33.81 224 THR A O 1
ATOM 1691 N N . MET A 1 225 ? -75.637 -12.491 29.124 1.00 39.38 225 MET A N 1
ATOM 1692 C CA . MET A 1 225 ? -74.899 -12.375 27.844 1.00 39.38 225 MET A CA 1
ATOM 1693 C C . MET A 1 225 ? -75.018 -10.985 27.191 1.00 39.38 225 MET A C 1
ATOM 1695 O O . MET A 1 225 ? -75.752 -10.816 26.229 1.00 39.38 225 MET A O 1
ATOM 1699 N N . SER A 1 226 ? -74.239 -10.009 27.680 1.00 40.25 226 SER A N 1
ATOM 1700 C CA . SER A 1 226 ? -73.832 -8.851 26.857 1.00 40.25 226 SER A CA 1
ATOM 1701 C C . SER A 1 226 ? -72.519 -8.167 27.287 1.00 40.25 226 SER A C 1
ATOM 1703 O O . SER A 1 226 ? -71.940 -7.448 26.481 1.00 40.25 226 SER A O 1
ATOM 1705 N N . GLU A 1 227 ? -71.982 -8.397 28.494 1.00 39.38 227 GLU A N 1
ATOM 1706 C CA . GLU A 1 227 ? -70.823 -7.608 28.984 1.00 39.38 227 GLU A CA 1
ATOM 1707 C C . GLU A 1 227 ? -69.505 -8.382 29.178 1.00 39.38 227 GLU A C 1
ATOM 1709 O O . GLU A 1 227 ? -68.472 -7.788 29.480 1.00 39.38 227 GLU A O 1
ATOM 1714 N N . LYS A 1 228 ? -69.471 -9.704 28.964 1.00 39.62 228 LYS A N 1
ATOM 1715 C CA . LYS A 1 228 ? -68.257 -10.509 29.234 1.00 39.62 228 LYS A CA 1
ATOM 1716 C C . LYS A 1 228 ? -67.240 -10.589 28.090 1.00 39.62 228 LYS A C 1
ATOM 1718 O O . LYS A 1 228 ? -66.121 -11.044 28.319 1.00 39.62 228 LYS A O 1
ATOM 1723 N N . THR A 1 229 ? -67.561 -10.113 26.888 1.00 36.25 229 THR A N 1
ATOM 1724 C CA . THR A 1 229 ? -66.663 -10.258 25.724 1.00 36.25 229 THR A CA 1
ATOM 1725 C C . THR A 1 229 ? -65.633 -9.127 25.586 1.00 36.25 229 THR A C 1
ATOM 1727 O O . THR A 1 229 ? -64.673 -9.261 24.828 1.00 36.25 229 THR A O 1
ATOM 1730 N N . THR A 1 230 ? -65.767 -8.035 26.343 1.00 40.56 230 THR A N 1
ATOM 1731 C CA . THR A 1 230 ? -64.819 -6.900 26.348 1.00 40.56 230 THR A CA 1
ATOM 1732 C C . THR A 1 230 ? -63.855 -6.898 27.539 1.00 40.56 230 THR A C 1
ATOM 1734 O O . THR A 1 230 ? -62.796 -6.281 27.443 1.00 40.56 230 THR A O 1
ATOM 1737 N N . ALA A 1 231 ? -64.144 -7.631 28.620 1.00 39.78 231 ALA A N 1
ATOM 1738 C CA . ALA A 1 231 ? -63.241 -7.754 29.771 1.00 39.78 231 ALA A CA 1
ATOM 1739 C C . ALA A 1 231 ? -62.122 -8.792 29.539 1.00 39.78 231 ALA A C 1
ATOM 1741 O O . ALA A 1 231 ? -60.949 -8.490 29.735 1.00 39.78 231 ALA A O 1
ATOM 1742 N N . LEU A 1 232 ? -62.443 -9.965 28.978 1.00 37.16 232 LEU A N 1
ATOM 1743 C CA . LEU A 1 232 ? -61.452 -11.024 28.710 1.00 37.16 232 LEU A CA 1
ATOM 1744 C C . LEU A 1 232 ? -60.437 -10.678 27.604 1.00 37.16 232 LEU A C 1
ATOM 1746 O O . LEU A 1 232 ? -59.349 -11.246 27.571 1.00 37.16 232 LEU A O 1
ATOM 1750 N N . LYS A 1 233 ? -60.746 -9.720 26.719 1.00 40.91 233 LYS A N 1
ATOM 1751 C CA . LYS A 1 233 ? -59.776 -9.214 25.731 1.00 40.91 233 LYS A CA 1
ATOM 1752 C C . LYS A 1 233 ? -58.826 -8.157 26.302 1.00 40.91 233 LYS A C 1
ATOM 1754 O O . LYS A 1 233 ? -57.746 -7.991 25.749 1.00 40.91 233 LYS A O 1
ATOM 1759 N N . ARG A 1 234 ? -59.169 -7.468 27.399 1.00 39.03 234 ARG A N 1
ATOM 1760 C CA . ARG A 1 234 ? -58.269 -6.483 28.031 1.00 39.03 234 ARG A CA 1
ATOM 1761 C C . ARG A 1 234 ? -57.191 -7.146 28.890 1.00 39.03 234 ARG A C 1
ATOM 1763 O O . ARG A 1 234 ? -56.046 -6.704 28.847 1.00 39.03 234 ARG A O 1
ATOM 1770 N N . ASP A 1 235 ? -57.507 -8.258 29.545 1.00 40.03 235 ASP A N 1
ATOM 1771 C CA . ASP A 1 235 ? -56.534 -8.967 30.390 1.00 40.03 235 ASP A CA 1
ATOM 1772 C C . ASP A 1 235 ? -55.496 -9.762 29.574 1.00 40.03 235 ASP A C 1
ATOM 1774 O O . ASP A 1 235 ? -54.339 -9.882 29.978 1.00 40.03 235 ASP A O 1
ATOM 1778 N N . ALA A 1 236 ? -55.853 -10.223 28.369 1.00 38.12 236 ALA A N 1
ATOM 1779 C CA . ALA A 1 236 ? -54.906 -10.861 27.448 1.00 38.12 236 ALA A CA 1
ATOM 1780 C C . ALA A 1 236 ? -53.917 -9.864 26.801 1.00 38.12 236 ALA A C 1
ATOM 1782 O O . ALA A 1 236 ? -52.786 -10.236 26.489 1.00 38.12 236 ALA A O 1
ATOM 1783 N N . ILE A 1 237 ? -54.305 -8.592 26.645 1.00 44.06 237 ILE A N 1
ATOM 1784 C CA . ILE A 1 237 ? -53.460 -7.541 26.045 1.00 44.06 237 ILE A CA 1
ATOM 1785 C C . ILE A 1 237 ? -52.427 -6.995 27.053 1.00 44.06 237 ILE A C 1
ATOM 1787 O O . ILE A 1 237 ? -51.345 -6.569 26.656 1.00 44.06 237 ILE A O 1
ATOM 1791 N N . MET A 1 238 ? -52.688 -7.081 28.363 1.00 43.56 238 MET A N 1
ATOM 1792 C CA . MET A 1 238 ? -51.757 -6.633 29.416 1.00 43.56 238 MET A CA 1
ATOM 1793 C C . MET A 1 238 ? -50.683 -7.669 29.807 1.00 43.56 238 MET A C 1
ATOM 1795 O O . MET A 1 238 ? -49.682 -7.307 30.423 1.00 43.56 238 MET A O 1
ATOM 1799 N N . MET A 1 239 ? -50.840 -8.949 29.446 1.00 42.53 239 MET A N 1
ATOM 1800 C CA . MET A 1 239 ? -49.897 -10.023 29.820 1.00 42.53 239 MET A CA 1
ATOM 1801 C C . MET A 1 239 ? -48.795 -10.294 28.778 1.00 42.53 239 MET A C 1
ATOM 1803 O O . MET A 1 239 ? -47.756 -10.863 29.119 1.00 42.53 239 MET A O 1
ATOM 1807 N N . GLN A 1 240 ? -48.961 -9.848 27.528 1.00 46.16 240 GLN A N 1
ATOM 1808 C CA . GLN A 1 240 ? -47.939 -9.988 26.476 1.00 46.16 240 GLN A CA 1
ATOM 1809 C C . GLN A 1 240 ? -46.720 -9.047 26.630 1.00 46.16 240 GLN A C 1
ATOM 1811 O O . GLN A 1 240 ? -45.597 -9.520 26.436 1.00 46.16 240 GLN A O 1
ATOM 1816 N N . PRO A 1 241 ? -46.853 -7.769 27.049 1.00 42.50 241 PRO A N 1
ATOM 1817 C CA . PRO A 1 241 ? -45.701 -6.873 27.216 1.00 42.50 241 PRO A CA 1
ATOM 1818 C C . PRO A 1 241 ? -44.744 -7.305 28.341 1.00 42.50 241 PRO A C 1
ATOM 1820 O O . PRO A 1 241 ? -43.532 -7.134 28.232 1.00 42.50 241 PRO A O 1
ATOM 1823 N N . LEU A 1 242 ? -45.267 -7.917 29.411 1.00 36.66 242 LEU A N 1
ATOM 1824 C CA . LEU A 1 242 ? -44.483 -8.359 30.574 1.00 36.66 242 LEU A CA 1
ATOM 1825 C C . LEU A 1 242 ? -43.634 -9.608 30.294 1.00 36.66 242 LEU A C 1
ATOM 1827 O O . LEU A 1 242 ? -42.533 -9.737 30.833 1.00 36.66 242 LEU A O 1
ATOM 1831 N N . GLN A 1 243 ? -44.108 -10.515 29.435 1.00 46.34 243 GLN A N 1
ATOM 1832 C CA . GLN A 1 243 ? -43.323 -11.675 28.998 1.00 46.34 243 GLN A CA 1
ATOM 1833 C C . GLN A 1 243 ? -42.229 -11.275 27.999 1.00 46.34 243 GLN A C 1
ATOM 1835 O O . GLN A 1 243 ? -41.107 -11.773 28.094 1.00 46.34 243 GLN A O 1
ATOM 1840 N N . MET A 1 244 ? -42.504 -10.320 27.101 1.00 44.69 244 MET A N 1
ATOM 1841 C CA . MET A 1 244 ? -41.475 -9.777 26.207 1.00 44.69 244 MET A CA 1
ATOM 1842 C C . MET A 1 244 ? -40.403 -8.989 26.976 1.00 44.69 244 MET A C 1
ATOM 1844 O O . MET A 1 244 ? -39.220 -9.181 26.712 1.00 44.69 244 MET A O 1
ATOM 1848 N N . ALA A 1 245 ? -40.775 -8.190 27.983 1.00 42.22 245 ALA A N 1
ATOM 1849 C CA . ALA A 1 245 ? -39.818 -7.452 28.815 1.00 42.22 245 ALA A CA 1
ATOM 1850 C C . ALA A 1 245 ? -38.875 -8.372 29.618 1.00 42.22 245 ALA A C 1
ATOM 1852 O O . ALA A 1 245 ? -37.677 -8.102 29.701 1.00 42.22 245 ALA A O 1
ATOM 1853 N N . LYS A 1 246 ? -39.375 -9.496 30.155 1.00 49.44 246 LYS A N 1
ATOM 1854 C CA . LYS A 1 246 ? -38.529 -10.505 30.823 1.00 49.44 246 LYS A CA 1
ATOM 1855 C C . LYS A 1 246 ? -37.582 -11.213 29.849 1.00 49.44 246 LYS A C 1
ATOM 1857 O O . LYS A 1 246 ? -36.417 -11.407 30.177 1.00 49.44 246 LYS A O 1
ATOM 1862 N N . ASN A 1 247 ? -38.049 -11.536 28.642 1.00 51.53 247 ASN A N 1
ATOM 1863 C CA . ASN A 1 247 ? -37.228 -12.196 27.622 1.00 51.53 247 ASN A CA 1
ATOM 1864 C C . ASN A 1 247 ? -36.159 -11.272 27.017 1.00 51.53 247 ASN A C 1
ATOM 1866 O O . ASN A 1 247 ? -35.082 -11.744 26.655 1.00 51.53 247 ASN A O 1
ATOM 1870 N N . VAL A 1 248 ? -36.426 -9.965 26.923 1.00 51.72 248 VAL A N 1
ATOM 1871 C CA . VAL A 1 248 ? -35.424 -8.964 26.523 1.00 51.72 248 VAL A CA 1
ATOM 1872 C C . VAL A 1 248 ? -34.356 -8.813 27.608 1.00 51.72 248 VAL A C 1
ATOM 1874 O O . VAL A 1 248 ? -33.175 -8.795 27.279 1.00 51.72 248 VAL A O 1
ATOM 1877 N N . ASN A 1 249 ? -34.743 -8.801 28.888 1.00 52.53 249 ASN A N 1
ATOM 1878 C CA . ASN A 1 249 ? -33.797 -8.701 30.003 1.00 52.53 249 ASN A CA 1
ATOM 1879 C C . ASN A 1 249 ? -32.883 -9.941 30.103 1.00 52.53 249 ASN A C 1
ATOM 1881 O O . ASN A 1 249 ? -31.667 -9.805 30.192 1.00 52.53 249 ASN A O 1
ATOM 1885 N N . LEU A 1 250 ? -33.438 -11.147 29.928 1.00 51.62 250 LEU A N 1
ATOM 1886 C CA . LEU A 1 250 ? -32.658 -12.392 29.934 1.00 51.62 250 LEU A CA 1
ATOM 1887 C C . LEU A 1 250 ? -31.666 -12.480 28.756 1.00 51.62 250 LEU A C 1
ATOM 1889 O O . LEU A 1 250 ? -30.534 -12.932 28.917 1.00 51.62 250 LEU A O 1
ATOM 1893 N N . LYS A 1 251 ? -32.067 -12.014 27.563 1.00 62.53 251 LYS A N 1
ATOM 1894 C CA . LYS A 1 251 ? -31.170 -11.930 26.395 1.00 62.53 251 LYS A CA 1
ATOM 1895 C C . LYS A 1 251 ? -30.078 -10.876 26.580 1.00 62.53 251 LYS A C 1
ATOM 1897 O O . LYS A 1 251 ? -28.959 -11.081 26.114 1.00 62.53 251 LYS A O 1
ATOM 1902 N N . GLN A 1 252 ? -30.391 -9.767 27.250 1.00 62.84 252 GLN A N 1
ATOM 1903 C CA . GLN A 1 252 ? -29.416 -8.733 27.589 1.00 62.84 252 GLN A CA 1
ATOM 1904 C C . GLN A 1 252 ? -28.366 -9.290 28.564 1.00 62.84 252 GLN A C 1
ATOM 1906 O O . GLN A 1 252 ? -27.177 -9.162 28.295 1.00 62.84 252 GLN A O 1
ATOM 1911 N N . GLU A 1 253 ? -28.793 -9.985 29.625 1.00 64.62 253 GLU A N 1
ATOM 1912 C CA . GLU A 1 253 ? -27.901 -10.622 30.606 1.00 64.62 253 GLU A CA 1
ATOM 1913 C C . GLU A 1 253 ? -26.997 -11.688 29.975 1.00 64.62 253 GLU A C 1
ATOM 1915 O O . GLU A 1 253 ? -25.793 -11.698 30.231 1.00 64.62 253 GLU A O 1
ATOM 1920 N N . GLN A 1 254 ? -27.535 -12.543 29.097 1.00 70.88 254 GLN A N 1
ATOM 1921 C CA . GLN A 1 254 ? -26.734 -13.539 28.372 1.00 70.88 254 GLN A CA 1
ATOM 1922 C C . GLN A 1 254 ? -25.685 -12.885 27.466 1.00 70.88 254 GLN A C 1
ATOM 1924 O O . GLN A 1 254 ? -24.533 -13.316 27.438 1.00 70.88 254 GLN A O 1
ATOM 1929 N N . LYS A 1 255 ? -26.054 -11.804 26.769 1.00 73.88 255 LYS A N 1
ATOM 1930 C CA . LYS A 1 255 ? -25.122 -11.051 25.924 1.00 73.88 255 LYS A CA 1
ATOM 1931 C C . LYS A 1 255 ? -24.027 -10.375 26.755 1.00 73.88 255 LYS A C 1
ATOM 1933 O O . LYS A 1 255 ? -22.873 -10.361 26.338 1.00 73.88 255 LYS A O 1
ATOM 1938 N N . THR A 1 256 ? -24.362 -9.862 27.939 1.00 66.12 256 THR A N 1
ATOM 1939 C CA . THR A 1 256 ? -23.387 -9.274 28.869 1.00 66.12 256 THR A CA 1
ATOM 1940 C C . THR A 1 256 ? -22.428 -10.325 29.434 1.00 66.12 256 THR A C 1
ATOM 1942 O O . THR A 1 256 ? -21.228 -10.070 29.483 1.00 66.12 256 THR A O 1
ATOM 1945 N N . GLN A 1 257 ? -22.911 -11.519 29.790 1.00 73.56 257 GLN A N 1
ATOM 1946 C CA . GLN A 1 257 ? -22.047 -12.617 30.244 1.00 73.56 257 GLN A CA 1
ATOM 1947 C C . GLN A 1 257 ? -21.098 -13.098 29.139 1.00 73.56 257 GLN A C 1
ATOM 1949 O O . GLN A 1 257 ? -19.912 -13.295 29.398 1.00 73.56 257 GLN A O 1
ATOM 1954 N N . GLN A 1 258 ? -21.586 -13.217 27.901 1.00 78.50 258 GLN A N 1
ATOM 1955 C CA . GLN A 1 258 ? -20.757 -13.604 26.758 1.00 78.50 258 GLN A CA 1
ATOM 1956 C C . GLN A 1 258 ? -19.656 -12.566 26.478 1.00 78.50 258 GLN A C 1
ATOM 1958 O O . GLN A 1 258 ? -18.495 -12.924 26.303 1.00 78.50 258 GLN A O 1
ATOM 1963 N N . GLN A 1 259 ? -19.988 -11.273 26.541 1.00 74.88 259 GLN A N 1
ATOM 1964 C CA . GLN A 1 259 ? -19.007 -10.191 26.395 1.00 74.88 259 GLN A CA 1
ATOM 1965 C C . GLN A 1 259 ? -17.978 -10.154 27.534 1.00 74.88 259 GLN A C 1
ATOM 1967 O O . GLN A 1 259 ? -16.828 -9.773 27.314 1.00 74.88 259 GLN A O 1
ATOM 1972 N N . GLN A 1 260 ? -18.370 -10.536 28.752 1.00 76.12 260 GLN A N 1
ATOM 1973 C CA . GLN A 1 260 ? -17.456 -10.610 29.890 1.00 76.12 260 G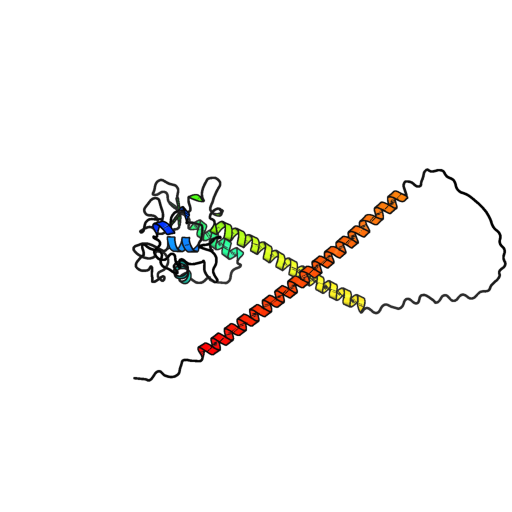LN A CA 1
ATOM 1974 C C . GLN A 1 260 ? -16.467 -11.775 29.741 1.00 76.12 260 GLN A C 1
ATOM 1976 O O . GLN A 1 260 ? -15.275 -11.580 29.968 1.00 76.12 260 GLN A O 1
ATOM 1981 N N . GLN A 1 261 ? -16.930 -12.935 29.265 1.00 83.56 261 GLN A N 1
ATOM 1982 C CA . GLN A 1 261 ? -16.070 -14.085 28.958 1.00 83.56 261 GLN A CA 1
ATOM 1983 C C . GLN A 1 261 ? -15.085 -13.789 27.818 1.00 83.56 261 GLN A C 1
ATOM 1985 O O . GLN A 1 261 ? -13.907 -14.127 27.915 1.00 83.56 261 GLN A O 1
ATOM 1990 N N . GLU A 1 262 ? -15.529 -13.109 26.756 1.00 82.75 262 GLU A N 1
ATOM 1991 C CA . GLU A 1 262 ? -14.639 -12.684 25.665 1.00 82.75 262 GLU A CA 1
ATOM 1992 C C . GLU A 1 262 ? -13.573 -11.686 26.143 1.00 82.75 262 GLU A C 1
ATOM 1994 O O . GLU A 1 262 ? -12.437 -11.708 25.667 1.00 82.75 262 GLU A O 1
ATOM 1999 N N . MET A 1 263 ? -13.914 -10.828 27.108 1.00 71.62 263 MET A N 1
ATOM 2000 C CA . MET A 1 263 ? -12.981 -9.861 27.685 1.00 71.62 263 MET A CA 1
ATOM 2001 C C . MET A 1 263 ? -11.912 -10.533 28.551 1.00 71.62 263 MET A C 1
ATOM 2003 O O . MET A 1 263 ? -10.739 -10.189 28.427 1.00 71.62 263 MET A O 1
ATOM 2007 N N . GLU A 1 264 ? -12.298 -11.511 29.368 1.00 86.25 264 GLU A N 1
ATOM 2008 C CA . GLU A 1 264 ? -11.366 -12.298 30.183 1.00 86.25 264 GLU A CA 1
ATOM 2009 C C . GLU A 1 264 ? -10.397 -13.100 29.297 1.00 86.25 264 GLU A C 1
ATOM 2011 O O . GLU A 1 264 ? -9.189 -13.113 29.539 1.00 86.25 264 GLU A O 1
ATOM 2016 N N . LEU A 1 265 ? -10.895 -13.661 28.188 1.00 86.81 265 LEU A N 1
ATOM 2017 C CA . LEU A 1 265 ? -10.067 -14.373 27.212 1.00 86.81 265 LEU A CA 1
ATOM 2018 C C . LEU A 1 265 ? -9.055 -13.450 26.508 1.00 86.81 265 LEU A C 1
ATOM 2020 O O . LEU A 1 265 ? -7.900 -13.833 26.300 1.00 86.81 265 LEU A O 1
ATOM 2024 N N . GLN A 1 266 ? -9.467 -12.231 26.142 1.00 82.12 266 GLN A N 1
ATOM 2025 C CA . GLN A 1 266 ? -8.573 -11.237 25.536 1.00 82.12 266 GLN A CA 1
ATOM 2026 C C . GLN A 1 266 ? -7.496 -10.759 26.515 1.00 82.12 266 GLN A C 1
ATOM 2028 O O . GLN A 1 266 ? -6.335 -10.617 26.123 1.00 82.12 266 GLN A O 1
ATOM 2033 N N . GLU A 1 267 ? -7.851 -10.537 27.781 1.00 88.81 267 GLU A N 1
ATOM 2034 C CA . GLU A 1 267 ? -6.893 -10.143 28.815 1.00 88.81 267 GLU A CA 1
ATOM 2035 C C . GLU A 1 267 ? -5.862 -11.254 29.063 1.00 88.81 267 GLU A C 1
ATOM 2037 O O . GLU A 1 267 ? -4.656 -10.994 29.093 1.00 88.81 267 GLU A O 1
ATOM 2042 N N . GLU A 1 268 ? -6.301 -12.515 29.123 1.00 88.25 268 GLU A N 1
ATOM 2043 C CA . GLU A 1 268 ? -5.398 -13.659 29.266 1.00 88.25 268 GLU A CA 1
ATOM 2044 C C . GLU A 1 268 ? -4.436 -13.785 28.067 1.00 88.25 268 GLU A C 1
ATOM 2046 O O . GLU A 1 268 ? -3.246 -14.077 28.235 1.00 88.25 268 GLU A O 1
ATOM 2051 N N . GLN A 1 269 ? -4.913 -13.520 26.844 1.00 85.38 269 GLN A N 1
ATOM 2052 C CA . GLN A 1 269 ? -4.067 -13.488 25.647 1.00 85.38 269 GLN A CA 1
ATOM 2053 C C . GLN A 1 269 ? -3.043 -12.347 25.686 1.00 85.38 269 GLN A C 1
ATOM 2055 O O . GLN A 1 269 ? -1.873 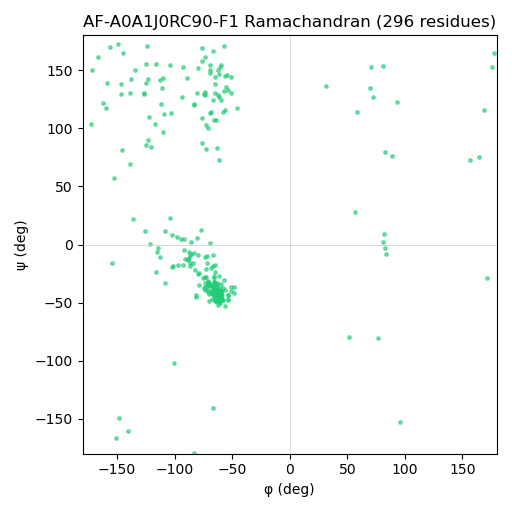-12.570 25.360 1.00 85.38 269 GLN A O 1
ATOM 2060 N N . GLN A 1 270 ? -3.435 -11.148 26.123 1.00 84.06 270 GLN A N 1
ATOM 2061 C CA . GLN A 1 270 ? -2.510 -10.021 26.277 1.00 84.06 270 GLN A CA 1
ATOM 2062 C C . GLN A 1 270 ? -1.422 -10.322 27.314 1.00 84.06 270 GLN A C 1
ATOM 2064 O O . GLN A 1 270 ? -0.236 -10.135 27.028 1.00 84.06 270 GLN A O 1
ATOM 2069 N N . GLN A 1 271 ? -1.792 -10.885 28.468 1.00 87.81 271 GLN A N 1
ATOM 2070 C CA . GLN A 1 271 ? -0.833 -11.289 29.500 1.00 87.81 271 GLN A CA 1
ATOM 2071 C C . GLN A 1 271 ? 0.125 -12.386 29.002 1.00 87.81 271 GLN A C 1
ATOM 2073 O O . GLN A 1 271 ? 1.333 -12.336 29.267 1.00 87.81 271 GLN A O 1
ATOM 2078 N N . LYS A 1 272 ? -0.371 -13.368 28.231 1.00 87.31 272 LYS A N 1
ATOM 2079 C CA . LYS A 1 272 ? 0.472 -14.394 27.588 1.00 87.31 272 LYS A CA 1
ATOM 2080 C C . LYS A 1 272 ? 1.467 -13.769 26.609 1.00 87.31 272 LYS A C 1
ATOM 2082 O O . LYS A 1 272 ? 2.656 -14.093 26.673 1.00 87.31 272 LYS A O 1
ATOM 2087 N N . ASN A 1 273 ? 1.016 -12.844 25.764 1.00 82.50 273 ASN A N 1
ATOM 2088 C CA . ASN A 1 273 ? 1.868 -12.148 24.799 1.00 82.50 273 ASN A CA 1
ATOM 2089 C C . ASN A 1 273 ? 2.947 -11.304 25.491 1.00 82.50 273 ASN A C 1
ATOM 2091 O O . ASN A 1 273 ? 4.116 -11.348 25.101 1.00 82.50 273 ASN A O 1
ATOM 2095 N N . GLU A 1 274 ? 2.603 -10.603 26.572 1.00 87.75 274 GLU A N 1
ATOM 2096 C CA . GLU A 1 274 ? 3.570 -9.838 27.361 1.00 87.75 274 GLU A CA 1
ATOM 2097 C C . GLU A 1 274 ? 4.618 -10.753 28.018 1.00 87.75 274 GLU A C 1
ATOM 2099 O O . GLU A 1 274 ? 5.819 -10.464 27.995 1.00 87.75 274 GLU A O 1
ATOM 2104 N N . LYS A 1 275 ? 4.197 -11.909 28.547 1.00 87.38 275 LYS A N 1
ATOM 2105 C CA . LYS A 1 275 ? 5.102 -12.906 29.137 1.00 87.38 275 LYS A CA 1
ATOM 2106 C C . LYS A 1 275 ? 6.062 -13.494 28.101 1.00 87.38 275 LYS A C 1
ATOM 2108 O O . LYS A 1 275 ? 7.242 -13.688 28.405 1.00 87.38 275 LYS A O 1
ATOM 2113 N N . ILE A 1 276 ? 5.589 -13.743 26.878 1.00 85.00 276 ILE A N 1
ATOM 2114 C CA . ILE A 1 276 ? 6.425 -14.176 25.749 1.00 85.00 276 ILE A CA 1
ATOM 2115 C C . ILE A 1 276 ? 7.439 -13.084 25.387 1.00 85.00 276 ILE A C 1
ATOM 2117 O O . ILE A 1 276 ? 8.633 -13.374 25.279 1.00 85.00 276 ILE A O 1
ATOM 2121 N N . ARG A 1 277 ? 7.001 -11.823 25.286 1.00 85.00 277 ARG A N 1
ATOM 2122 C CA . ARG A 1 277 ? 7.875 -10.675 24.995 1.00 85.00 277 ARG A CA 1
ATOM 2123 C C . ARG A 1 277 ? 8.974 -10.511 26.049 1.00 85.00 277 ARG A C 1
ATOM 2125 O O . ARG A 1 277 ? 10.145 -10.369 25.696 1.00 85.00 277 ARG A O 1
ATOM 2132 N N . LYS A 1 278 ? 8.633 -10.616 27.340 1.00 83.12 278 LYS A N 1
ATOM 2133 C CA . LYS A 1 278 ? 9.606 -10.573 28.449 1.00 83.12 278 LYS A CA 1
ATOM 2134 C C . LYS A 1 278 ? 10.619 -11.719 28.364 1.00 83.12 278 LYS A C 1
ATOM 2136 O O . LYS A 1 278 ? 11.815 -11.485 28.524 1.00 83.12 278 LYS A O 1
ATOM 2141 N N . ARG A 1 279 ? 10.176 -12.942 28.045 1.00 80.19 279 ARG A N 1
ATOM 2142 C CA . ARG A 1 279 ? 11.072 -14.100 27.855 1.00 80.19 279 ARG A CA 1
ATOM 2143 C C . ARG A 1 279 ? 12.028 -13.920 26.675 1.00 80.19 279 ARG A C 1
ATOM 2145 O O . ARG A 1 279 ? 13.201 -14.262 26.806 1.00 80.19 279 ARG A O 1
ATOM 2152 N N . MET A 1 280 ? 11.562 -13.366 25.554 1.00 72.25 280 MET A N 1
ATOM 2153 C CA . MET A 1 280 ? 12.431 -13.055 24.412 1.00 72.25 280 MET A CA 1
ATOM 2154 C C . MET A 1 280 ? 13.488 -12.005 24.764 1.00 72.25 280 MET A C 1
ATOM 2156 O O . MET A 1 280 ? 14.656 -12.191 24.432 1.00 72.25 280 MET A O 1
ATOM 2160 N N . CYS A 1 281 ? 13.111 -10.954 25.496 1.00 69.00 281 CYS A N 1
ATOM 2161 C CA . CYS A 1 281 ? 14.042 -9.904 25.911 1.00 69.00 281 CYS A CA 1
ATOM 2162 C C . CYS A 1 281 ? 15.163 -10.452 26.816 1.00 69.00 281 CYS A C 1
ATOM 2164 O O . CYS A 1 281 ? 16.343 -10.212 26.569 1.00 69.00 281 CYS A O 1
ATOM 2166 N N . VAL A 1 282 ? 14.816 -11.291 27.800 1.00 75.00 282 VAL A N 1
ATOM 2167 C CA . VAL A 1 282 ? 15.803 -11.945 28.683 1.00 75.00 282 VAL A CA 1
ATOM 2168 C C . VAL A 1 282 ? 16.741 -12.873 27.902 1.00 75.00 282 VAL A C 1
ATOM 2170 O O . VAL A 1 282 ? 17.945 -12.881 28.154 1.00 75.00 282 VAL A O 1
ATOM 2173 N N . LYS A 1 283 ? 16.223 -13.625 26.921 1.00 69.56 283 LYS A N 1
ATOM 2174 C CA . LYS A 1 283 ? 17.036 -14.525 26.088 1.00 69.56 283 LYS A CA 1
ATOM 2175 C C . LYS A 1 283 ? 18.025 -13.761 25.197 1.00 69.56 283 LYS A C 1
ATOM 2177 O O . LYS A 1 283 ? 19.150 -14.219 25.016 1.00 69.56 283 LYS A O 1
ATOM 2182 N N . MET A 1 284 ? 17.642 -12.587 24.690 1.00 66.75 284 MET A N 1
ATOM 2183 C CA . MET A 1 284 ? 18.545 -11.715 23.928 1.00 66.75 284 MET A CA 1
ATOM 2184 C C . MET A 1 284 ? 19.659 -11.127 24.806 1.00 66.75 284 MET A C 1
ATOM 2186 O O . MET A 1 284 ? 20.817 -11.137 24.399 1.00 66.75 284 MET A O 1
ATOM 2190 N N . ILE A 1 285 ? 19.346 -10.708 26.037 1.00 67.31 285 ILE A N 1
ATOM 2191 C CA . ILE A 1 285 ? 20.348 -10.194 26.989 1.00 67.31 285 ILE A CA 1
ATOM 2192 C C . ILE A 1 285 ? 21.335 -11.296 27.416 1.00 67.31 285 ILE A C 1
ATOM 2194 O O . ILE A 1 285 ? 22.531 -11.039 27.531 1.00 67.31 285 ILE A O 1
ATOM 2198 N N . ALA A 1 286 ? 20.863 -12.533 27.608 1.00 61.88 286 ALA A N 1
ATOM 2199 C CA . ALA A 1 286 ? 21.722 -13.668 27.951 1.00 61.88 286 ALA A CA 1
ATOM 2200 C C . ALA A 1 286 ? 22.681 -14.056 26.809 1.00 61.88 286 ALA A C 1
ATOM 2202 O O . ALA A 1 286 ? 23.842 -14.367 27.065 1.00 61.88 286 ALA A O 1
ATOM 2203 N N . ASN A 1 287 ? 22.228 -13.977 25.554 1.00 62.38 287 ASN A N 1
ATOM 2204 C CA . ASN A 1 287 ? 23.056 -14.286 24.384 1.00 62.38 287 ASN A CA 1
ATOM 2205 C C . ASN A 1 287 ? 24.019 -13.148 23.998 1.00 62.38 287 ASN A C 1
ATOM 2207 O O . ASN A 1 287 ? 25.052 -13.414 23.394 1.00 62.38 287 ASN A O 1
ATOM 2211 N N . GLY A 1 288 ? 23.716 -11.898 24.364 1.00 53.53 288 GLY A N 1
ATOM 2212 C CA . GLY A 1 288 ? 24.592 -10.743 24.128 1.00 53.53 288 GLY A CA 1
ATOM 2213 C C . GLY A 1 288 ? 25.747 -10.595 25.127 1.00 53.53 288 GLY A C 1
ATOM 2214 O O . GLY A 1 288 ? 26.633 -9.777 24.909 1.00 53.53 288 GLY A O 1
ATOM 2215 N N . LYS A 1 289 ? 25.766 -11.378 26.216 1.00 50.34 289 LYS A N 1
ATOM 2216 C CA . LYS A 1 289 ? 26.803 -11.299 27.263 1.00 50.34 289 LYS A CA 1
ATOM 2217 C C . LYS A 1 289 ? 27.967 -12.281 27.079 1.00 50.34 289 LYS A C 1
ATOM 2219 O O . LYS A 1 289 ? 28.850 -12.334 27.927 1.00 50.34 289 LYS A O 1
ATOM 2224 N N . VAL A 1 290 ? 27.993 -13.037 25.978 1.00 51.69 290 VAL A N 1
ATOM 2225 C CA . VAL A 1 290 ? 29.075 -13.977 25.649 1.00 51.69 290 VAL A CA 1
ATOM 2226 C C . VAL A 1 290 ? 29.692 -13.576 24.313 1.00 51.69 290 VAL A C 1
ATOM 2228 O O . VAL A 1 290 ? 29.277 -14.084 23.277 1.00 51.69 290 VAL A O 1
ATOM 2231 N N . LYS A 1 291 ? 30.634 -12.622 24.346 1.00 50.97 291 LYS A N 1
ATOM 2232 C CA . LYS A 1 291 ? 31.764 -12.429 23.405 1.00 50.97 291 LYS A CA 1
ATOM 2233 C C . LYS A 1 291 ? 32.342 -11.021 23.575 1.00 50.97 291 LYS A C 1
ATOM 2235 O O . LYS A 1 291 ? 32.115 -10.152 22.749 1.00 50.97 291 LYS A O 1
ATOM 2240 N N . HIS A 1 292 ? 33.091 -10.805 24.648 1.00 45.41 292 HIS A N 1
ATOM 2241 C CA . HIS A 1 292 ? 34.122 -9.766 24.688 1.00 45.41 292 HIS A CA 1
ATOM 2242 C C . HIS A 1 292 ? 35.202 -10.181 25.685 1.00 45.41 292 HIS A C 1
ATOM 2244 O O . HIS A 1 292 ? 35.476 -9.471 26.632 1.00 45.41 292 HIS A O 1
ATOM 2250 N N . ASP A 1 293 ? 35.800 -11.349 25.460 1.00 49.50 293 ASP A N 1
ATOM 2251 C CA . ASP A 1 293 ? 37.112 -11.681 26.007 1.00 49.50 293 ASP A CA 1
ATOM 2252 C C . ASP A 1 293 ? 37.887 -12.403 24.898 1.00 49.50 293 ASP A C 1
ATOM 2254 O O . ASP A 1 293 ? 37.363 -13.329 24.277 1.00 49.50 293 ASP A O 1
ATOM 2258 N N . ASN A 1 294 ? 39.115 -11.942 24.656 1.00 49.72 294 ASN A N 1
ATOM 2259 C CA . ASN A 1 294 ? 40.083 -12.344 23.624 1.00 49.72 294 ASN A CA 1
ATOM 2260 C C . ASN A 1 294 ? 40.008 -11.621 22.269 1.00 49.72 294 ASN A C 1
ATOM 2262 O O . ASN A 1 294 ? 39.650 -12.195 21.243 1.00 49.72 294 ASN A O 1
ATOM 2266 N N . ILE A 1 295 ? 40.510 -10.384 22.263 1.00 41.12 295 ILE A N 1
ATOM 2267 C CA . ILE A 1 295 ? 41.327 -9.880 21.152 1.00 41.12 295 ILE A CA 1
ATOM 2268 C C . ILE A 1 295 ? 42.760 -9.771 21.700 1.00 41.12 295 ILE A C 1
ATOM 2270 O O . ILE A 1 295 ? 42.980 -8.958 22.599 1.00 41.12 295 ILE A O 1
ATOM 2274 N N . PRO A 1 296 ? 43.731 -10.585 21.244 1.00 48.25 296 PRO A N 1
ATOM 2275 C CA . PRO A 1 296 ? 45.126 -10.342 21.562 1.00 48.25 296 PRO A CA 1
ATOM 2276 C C . PRO A 1 296 ? 45.609 -9.150 20.735 1.00 48.25 296 PRO A C 1
ATOM 2278 O O . PRO A 1 296 ? 45.420 -9.097 19.521 1.00 48.25 296 PRO A O 1
ATOM 2281 N N . VAL A 1 297 ? 46.208 -8.185 21.423 1.00 47.50 297 VAL A N 1
ATOM 2282 C CA . VAL A 1 297 ? 46.939 -7.074 20.816 1.00 47.50 297 VAL A CA 1
ATOM 2283 C C . VAL A 1 297 ? 48.195 -7.642 20.160 1.00 47.50 297 VAL A C 1
ATOM 2285 O O . VAL A 1 297 ? 49.064 -8.134 20.879 1.00 47.50 297 VAL A O 1
ATOM 2288 N N . LEU A 1 298 ? 48.267 -7.565 18.830 1.00 48.50 298 LEU A N 1
ATOM 2289 C CA . LEU A 1 298 ? 49.484 -7.511 18.013 1.00 48.50 298 LEU A CA 1
ATOM 2290 C C . LEU A 1 298 ? 49.166 -6.764 16.713 1.00 48.50 298 LEU A C 1
ATOM 2292 O O . LEU A 1 298 ? 48.154 -7.124 16.071 1.00 48.50 298 LEU A O 1
#